Protein 8SJ5 (pdb70)

Solvent-accessible surface area: 19622 Å² total; per-residue (Å²): 104,146,113,38,45,56,20,0,129,37,0,2,70,55,21,30,52,106,52,59,49,158,12,134,37,34,127,25,95,88,28,148,115,92,110,33,47,7,9,21,13,91,2,38,0,24,0,20,60,83,54,167,97,43,14,12,60,3,51,0,44,2,63,62,157,109,103,97,64,76,14,83,63,25,138,90,92,37,88,75,100,162,136,122,47,52,69,8,0,113,32,0,3,75,44,13,37,46,85,39,71,30,155,11,128,32,38,120,43,92,72,43,139,117,90,106,26,45,2,18,12,28,72,4,39,0,24,0,25,50,60,56,149,123,51,6,19,62,2,66,0,39,10,55,68,153,106,111,81,67,71,34,83,59,32,108,94,78,61,79,61,142,140,114,83,38,46,66,0,0,119,34,0,4,85,36,29,59,147,126,104,152,44,143,13,112,40,34,120,30,80,103,57,101,103,50,71,48,40,6,15,6,37,70,0,36,0,39,0,39,57,81,67,120,104,26,12,24,61,0,62,0,30,11,5,76,150,64,123,9,105,70,34,88,79,33,121,73,86,56,84,78,98,122,166,90,26,41,64,4,0,125,60,0,2,81,44,16,47,144,143,119,140,32,126,8,108,53,27,151,37,102,86,49,124,122,35,86,28,28,6,26,8,29,78,0,24,0,27,0,42,33,61,80,119,116,40,18,19,43,0,38,0,24,22,1,70,162,57,120,12,111,51,32,84,88,19,110,70,75,62,86,90,105

Sequence (324 aa):
SLEIDSLARFAVDEHNKKQNTLLEFGKVLNAKQQVVSGTVYYITLEVTDGGKKKVYEAKIWEKPWLNFKELQEFKLIDDAPSLEIDSLARFAVDEHNKKQNTLLEFGKVLNAKQQVVSGTVYYITLEVTDGGKKKVYEAKIWEKPWLNFKELQEFKLIDDAPSLEIDSLARFAVDEHNKKQNTLLEFGKVLNAKQQVVSGTVYYITLEVTDGGKKKVYEAKIWEKPWLNFKELQEFKLIDDAPSLEIDSLARFAVDEHNKKQNTLLEFGKVLNAKQQVVSGTVYYITLEVTDGGKKKVYEAKIWEKPWLNFKELQEFKLIDDAP

Organism: Juglans regia (NCBI:txid51240)

Foldseek 3Di:
DVCVQVVVVVVVVVCCVVPVDDDDDDGDDDDDDDDDDWDKDWDWDWADDPHQIFIWTWIKTARVVVPGIDTDDTHGDDSHD/DPVVFVVVVVVVVVVCVVPVDDDDDDDDDDDDDDDDDWDKDWDWAWDADVNQIFIWIWIWTDDPVVPDIDTDDTDTDGRPD/DPPVFVVQVVVVVVCVVVPVDDDDDDGDDDDDDDDDDWDKDWDWDWDDDPNAIFIWIWIWTDPDVVPDTGTDDTGTDGPHD/DPPVQVVVVVVVVVVCPPPVDPDDDDDDDDDDDDDDDFDKDWDFAWDQPPNAIFIWIWMWTDDPVPHDTDTDDIGRPGRDD

Radius of gyration: 23.22 Å; Cα contacts (8 Å, |Δi|>4): 696; chains: 4; bounding box: 56×49×56 Å

InterPro domains:
  IPR000010 Cystatin domain [PF16845] (18-92)
  IPR000010 Cystatin domain [SM00043] (2-93)
  IPR000010 Cystatin domain [cd00042] (5-91)
  IPR018073 Proteinase inhibitor I25, cystatin, conserved site [PS00287] (49-62)
  IPR027214 Cystatin [PTHR11413] (2-99)
  IPR046350 Cystatin superfamily [SSF54403] (3-95)

Nearest PDB structures (foldseek):
  8sj5-assembly2_D  TM=1.013E+00  e=8.569E-14  Juglans regia
  6vlp-assembly1_A  TM=6.456E-01  e=3.864E-10  Humulus lupulus
  4tx4-assembly1_B  TM=5.601E-01  e=3.430E-10  Vigna unguiculata
  7vww-assembly2_C  TM=5.389E-01  e=9.736E-04  Dioscoreophyllum cumminsii
  8joh-assembly5_C  TM=4.269E-01  e=1.649E-01  Echinococcus multilocularis

B-factor: mean 54.57, std 13.49, range [24.17, 137.71]

Structure (mmCIF, N/CA/C/O backbone):
data_8SJ5
#
_entry.id   8SJ5
#
_cell.length_a   106.767
_cell.length_b   79.346
_cell.length_c   63.914
_cell.angle_alpha   90.000
_cell.angle_beta   108.110
_cell.angle_gamma   90.000
#
_symmetry.space_group_name_H-M   'C 1 2 1'
#
loop_
_atom_site.group_PDB
_atom_site.id
_atom_site.type_symbol
_atom_site.label_atom_id
_atom_site.label_alt_id
_atom_site.label_comp_id
_atom_site.label_asym_id
_atom_site.label_entity_id
_atom_site.label_seq_id
_atom_site.pdbx_PDB_ins_code
_atom_site.Cartn_x
_atom_site.Cartn_y
_atom_site.Cartn_z
_atom_site.occupancy
_atom_site.B_iso_or_equiv
_atom_site.auth_seq_id
_atom_site.auth_comp_id
_atom_site.auth_asym_id
_atom_site.auth_atom_id
_atom_site.pdbx_PDB_model_num
ATOM 1 N N . SER A 1 17 ? 38.72765 -4.16307 18.64045 1.000 79.11017 17 SER A N 1
ATOM 2 C CA . SER A 1 17 ? 38.03303 -2.91687 18.94265 1.000 78.29201 17 SER A CA 1
ATOM 3 C C . SER A 1 17 ? 38.83382 -2.06663 19.92614 1.000 75.58647 17 SER A C 1
ATOM 4 O O . SER A 1 17 ? 38.28747 -1.54723 20.89964 1.000 72.29467 17 SER A O 1
ATOM 7 N N . LEU A 1 18 ? 40.12847 -1.89871 19.65175 1.000 71.49641 18 LEU A N 1
ATOM 8 C CA . LEU A 1 18 ? 41.04261 -1.44409 20.69465 1.000 72.68421 18 LEU A CA 1
ATOM 9 C C . LEU A 1 18 ? 41.11761 0.08298 20.80188 1.000 74.61582 18 LEU A C 1
ATOM 10 O O . LEU A 1 18 ? 41.12356 0.61312 21.91941 1.000 74.59937 18 LEU A O 1
ATOM 15 N N . GLU A 1 19 ? 41.14325 0.81979 19.68085 1.000 76.34659 19 GLU A N 1
ATOM 16 C CA . GLU A 1 19 ? 40.98979 2.27594 19.73804 1.000 61.44690 19 GLU A CA 1
ATOM 17 C C . GLU A 1 19 ? 39.68864 2.76927 19.11049 1.000 55.00989 19 GLU A C 1
ATOM 18 O O . GLU A 1 19 ? 39.56873 3.96291 18.81644 1.000 63.89362 19 GLU A O 1
ATOM 24 N N . ILE A 1 20 ? 38.71125 1.88985 18.90359 1.000 58.13942 20 ILE A N 1
ATOM 25 C CA . ILE A 1 20 ? 37.33903 2.36656 18.78940 1.000 55.25558 20 ILE A CA 1
ATOM 26 C C . ILE A 1 20 ? 36.68675 2.36176 20.16780 1.000 54.13209 20 ILE A C 1
ATOM 27 O O . ILE A 1 20 ? 35.70125 3.08252 20.38863 1.000 52.93555 20 ILE A O 1
ATOM 32 N N . ASP A 1 21 ? 37.22850 1.58376 21.11059 1.000 59.27114 21 ASP A N 1
ATOM 33 C CA . ASP A 1 21 ? 36.98428 1.85400 22.52286 1.000 61.51189 21 ASP A CA 1
ATOM 34 C C . ASP A 1 21 ? 37.36601 3.28740 22.86533 1.000 56.80192 21 ASP A C 1
ATOM 35 O O . ASP A 1 21 ? 36.71430 3.93217 23.69411 1.000 54.21404 21 ASP A O 1
ATOM 40 N N . SER A 1 22 ? 38.42742 3.80057 22.23503 1.000 57.53238 22 SER A N 1
ATOM 41 C CA . SER A 1 22 ? 38.82339 5.18830 22.44960 1.000 55.84220 22 SER A CA 1
ATOM 42 C C . SER A 1 22 ? 37.74138 6.14805 21.97446 1.000 48.96287 22 SER A C 1
ATOM 43 O O . SER A 1 22 ? 37.49795 7.18349 22.60549 1.000 54.07691 22 SER A O 1
ATOM 46 N N . LEU A 1 23 ? 37.08007 5.82462 20.86239 1.000 46.30334 23 LEU A N 1
ATOM 47 C CA . LEU A 1 23 ? 35.99201 6.66613 20.38244 1.000 46.86799 23 LEU A CA 1
ATOM 48 C C . LEU A 1 23 ? 34.69350 6.42985 21.13764 1.000 42.64430 23 LEU A C 1
ATOM 49 O O . LEU A 1 23 ? 33.82303 7.30612 21.13552 1.000 39.00252 23 LEU A O 1
ATOM 54 N N . ALA A 1 24 ? 34.53665 5.26719 21.77209 1.000 50.65298 24 ALA A N 1
ATOM 55 C CA . ALA A 1 24 ? 33.36878 5.05424 22.61623 1.000 45.50644 24 ALA A CA 1
ATOM 56 C C . ALA A 1 24 ? 33.41201 5.94404 23.84827 1.000 41.11598 24 ALA A C 1
ATOM 57 O O . ALA A 1 24 ? 32.36683 6.41738 24.30614 1.000 39.39741 24 ALA A O 1
ATOM 59 N N . ARG A 1 25 ? 34.60764 6.18730 24.39083 1.000 44.39646 25 ARG A N 1
ATOM 60 C CA . ARG A 1 25 ? 34.73532 7.10411 25.51641 1.000 42.95605 25 ARG A CA 1
ATOM 61 C C . ARG A 1 25 ? 34.48131 8.54071 25.08245 1.000 41.16196 25 ARG A C 1
ATOM 62 O O . ARG A 1 25 ? 33.95820 9.33897 25.86728 1.000 38.22208 25 ARG A O 1
ATOM 70 N N . PHE A 1 26 ? 34.84414 8.87978 23.84072 1.000 46.11467 26 PHE A N 1
ATOM 71 C CA . PHE A 1 26 ? 34.47691 10.16819 23.25904 1.000 39.03840 26 PHE A CA 1
ATOM 72 C C . PHE A 1 26 ? 32.97838 10.41604 23.36994 1.000 34.54458 26 PHE A C 1
ATOM 73 O O . PHE A 1 26 ? 32.54197 11.48710 23.80618 1.000 36.47530 26 PHE A O 1
ATOM 81 N N . ALA A 1 27 ? 32.17461 9.42792 22.97491 1.000 32.18878 27 ALA A N 1
ATOM 82 C CA . ALA A 1 27 ? 30.72779 9.60917 22.94840 1.000 28.10327 27 ALA A CA 1
ATOM 83 C C . ALA A 1 27 ? 30.17815 9.87899 24.34201 1.000 38.48324 27 ALA A C 1
ATOM 84 O O . ALA A 1 27 ? 29.36092 10.78606 24.53338 1.000 42.49559 27 ALA A O 1
ATOM 86 N N . VAL A 1 28 ? 30.61830 9.10001 25.33162 1.000 40.84137 28 VAL A N 1
ATOM 87 C CA . VAL A 1 28 ? 30.11311 9.27660 26.68974 1.000 35.35467 28 VAL A CA 1
ATOM 88 C C . VAL A 1 28 ? 30.56334 10.61398 27.26515 1.000 31.99290 28 VAL A C 1
ATOM 89 O O . VAL A 1 28 ? 29.81831 11.26713 28.00292 1.000 35.75231 28 VAL A O 1
ATOM 93 N N . ASP A 1 29 ? 31.78363 11.04338 26.94264 1.000 34.44543 29 ASP A N 1
ATOM 94 C CA . ASP A 1 29 ? 32.27398 12.33068 27.42607 1.000 39.16022 29 ASP A CA 1
ATOM 95 C C . ASP A 1 29 ? 31.46385 13.48123 26.84078 1.000 39.19177 29 ASP A C 1
ATOM 96 O O . ASP A 1 29 ? 30.77594 14.20641 27.56836 1.000 36.54262 29 ASP A O 1
ATOM 101 N N . GLU A 1 30 ? 31.52462 13.65461 25.51738 1.000 39.25725 30 GLU A N 1
ATOM 102 C CA . GLU A 1 30 ? 30.79497 14.74455 24.87819 1.000 42.27057 30 GLU A CA 1
ATOM 103 C C . GLU A 1 30 ? 29.29093 14.63611 25.08072 1.000 39.57191 30 GLU A C 1
ATOM 104 O O . GLU A 1 30 ? 28.57996 15.62670 24.88220 1.000 47.37869 30 GLU A O 1
ATOM 110 N N . HIS A 1 31 ? 28.78643 13.46219 25.46172 1.000 36.93092 31 HIS A N 1
ATOM 111 C CA . HIS A 1 31 ? 27.44597 13.40084 26.02857 1.000 37.67014 31 HIS A CA 1
ATOM 112 C C . HIS A 1 31 ? 27.38912 14.19917 27.32366 1.000 42.90235 31 HIS A C 1
ATOM 113 O O . HIS A 1 31 ? 26.66909 15.19704 27.42284 1.000 46.97079 31 HIS A O 1
ATOM 120 N N . ASN A 1 32 ? 28.19383 13.79856 28.31252 1.000 40.86592 32 ASN A N 1
ATOM 121 C CA . ASN A 1 32 ? 28.15211 14.43182 29.62760 1.000 40.74026 32 ASN A CA 1
ATOM 122 C C . ASN A 1 32 ? 28.34703 15.94159 29.54178 1.000 39.88547 32 ASN A C 1
ATOM 123 O O . ASN A 1 32 ? 27.69146 16.69896 30.26293 1.000 40.59809 32 ASN A O 1
ATOM 128 N N . LYS A 1 33 ? 29.24255 16.40242 28.66812 1.000 41.72127 33 LYS A N 1
ATOM 129 C CA . LYS A 1 33 ? 29.43563 17.84123 28.52239 1.000 33.10511 33 LYS A CA 1
ATOM 130 C C . LYS A 1 33 ? 28.21633 18.49552 27.88447 1.000 38.61993 33 LYS A C 1
ATOM 131 O O . LYS A 1 33 ? 27.67812 19.47566 28.41119 1.000 44.94991 33 LYS A O 1
ATOM 137 N N . LYS A 1 34 ? 27.76058 17.96008 26.75052 1.000 41.29089 34 LYS A N 1
ATOM 138 C CA . LYS A 1 34 ? 26.57868 18.50722 26.09239 1.000 47.59216 34 LYS A CA 1
ATOM 139 C C . LYS A 1 34 ? 25.32230 18.30917 26.93056 1.000 47.62969 34 LYS A C 1
ATOM 140 O O . LYS A 1 34 ? 24.37557 19.09906 26.82338 1.000 49.49164 34 LYS A O 1
ATOM 146 N N . GLN A 1 35 ? 25.29960 17.28464 27.78711 1.000 44.96804 35 GLN A N 1
ATOM 147 C CA . GLN A 1 35 ? 24.06279 16.85113 28.41521 1.000 45.01941 35 GLN A CA 1
ATOM 148 C C . GLN A 1 35 ? 24.05187 17.00173 29.93256 1.000 44.97833 35 GLN A C 1
ATOM 149 O O . GLN A 1 35 ? 22.97942 16.88445 30.53776 1.000 40.93103 35 GLN A O 1
ATOM 155 N N . ASN A 1 36 ? 25.20063 17.25801 30.56209 1.000 43.50844 36 ASN A N 1
ATOM 156 C CA . ASN A 1 36 ? 25.35852 17.41273 32.00972 1.000 46.46732 36 ASN A CA 1
ATOM 157 C C . ASN A 1 36 ? 25.03663 16.14232 32.78876 1.000 44.78411 36 ASN A C 1
ATOM 158 O O . ASN A 1 36 ? 24.90202 16.19375 34.01638 1.000 48.24962 36 ASN A O 1
ATOM 163 N N . THR A 1 37 ? 24.92208 14.99981 32.11638 1.000 44.56561 37 THR A N 1
ATOM 164 C CA . THR A 1 37 ? 24.75038 13.73795 32.81747 1.000 45.88932 37 THR A CA 1
ATOM 165 C C . THR A 1 37 ? 26.08719 13.27856 33.39373 1.000 45.13636 37 THR A C 1
ATOM 166 O O . THR A 1 37 ? 27.13699 13.88899 33.17024 1.000 35.94082 37 THR A O 1
ATOM 170 N N . LEU A 1 38 ? 26.05245 12.17804 34.14409 1.000 42.66931 38 LEU A N 1
ATOM 171 C CA . LEU A 1 38 ? 27.24696 11.62686 34.77534 1.000 39.98366 38 LEU A CA 1
ATOM 172 C C . LEU A 1 38 ? 27.32715 10.12559 34.49634 1.000 48.32558 38 LEU A C 1
ATOM 173 O O . LEU A 1 38 ? 27.34711 9.29276 35.40155 1.000 61.59025 38 LEU A O 1
ATOM 178 N N . LEU A 1 39 ? 27.36581 9.78129 33.21269 1.000 49.76824 39 LEU A N 1
ATOM 179 C CA . LEU A 1 39 ? 27.60153 8.40626 32.80291 1.000 47.33287 39 LEU A CA 1
ATOM 180 C C . LEU A 1 39 ? 29.08179 8.08033 32.94670 1.000 49.05593 39 LEU A C 1
ATOM 181 O O . LEU A 1 39 ? 29.94427 8.88022 32.57202 1.000 51.15066 39 LEU A O 1
ATOM 186 N N . GLU A 1 40 ? 29.37882 6.90825 33.49914 1.000 46.87728 40 GLU A N 1
ATOM 187 C CA . GLU A 1 40 ? 30.74052 6.39545 33.52519 1.000 49.25488 40 GLU A CA 1
ATOM 188 C C . GLU A 1 40 ? 30.83670 5.16832 32.63153 1.000 50.52062 40 GLU A C 1
ATOM 189 O O . GLU A 1 40 ? 29.96253 4.29627 32.66067 1.000 55.25693 40 GLU A O 1
ATOM 195 N N . PHE A 1 41 ? 31.91567 5.10631 31.85478 1.000 46.82885 41 PHE A N 1
ATOM 196 C CA . PHE A 1 41 ? 32.04789 4.14046 30.77452 1.000 42.87366 41 PHE A CA 1
ATOM 197 C C . PHE A 1 41 ? 31.96441 2.70226 31.28383 1.000 50.92411 41 PHE A C 1
ATOM 198 O O . PHE A 1 41 ? 32.15819 2.41303 32.46774 1.000 59.55038 41 PHE A O 1
ATOM 206 N N . GLY A 1 42 ? 31.66069 1.79615 30.35675 1.000 50.37521 42 GLY A N 1
ATOM 207 C CA . GLY A 1 42 ? 31.71552 0.36932 30.60209 1.000 43.63859 42 GLY A CA 1
ATOM 208 C C . GLY A 1 42 ? 32.54839 -0.32482 29.54360 1.000 44.26089 42 GLY A C 1
ATOM 209 O O . GLY A 1 42 ? 33.76851 -0.44515 29.69022 1.000 47.24921 42 GLY A O 1
ATOM 210 N N . LYS A 1 43 ? 31.90650 -0.77426 28.46713 1.000 42.27607 43 LYS A N 1
ATOM 211 C CA . LYS A 1 43 ? 32.61913 -1.35967 27.33859 1.000 47.30601 43 LYS A CA 1
ATOM 212 C C . LYS A 1 43 ? 31.71438 -1.31671 26.11531 1.000 45.10749 43 LYS A C 1
ATOM 213 O O . LYS A 1 43 ? 30.51155 -1.06239 26.21332 1.000 43.18675 43 LYS A O 1
ATOM 219 N N . VAL A 1 44 ? 32.31324 -1.57263 24.95721 1.000 45.42126 44 VAL A N 1
ATOM 220 C CA . VAL A 1 44 ? 31.59193 -1.58139 23.68996 1.000 44.63611 44 VAL A CA 1
ATOM 221 C C . VAL A 1 44 ? 31.02477 -2.97247 23.45328 1.000 41.57522 44 VAL A C 1
ATOM 222 O O . VAL A 1 44 ? 31.74159 -3.97417 23.56385 1.000 46.83411 44 VAL A O 1
ATOM 226 N N . LEU A 1 45 ? 29.73564 -3.03453 23.12364 1.000 43.78706 45 LEU A N 1
ATOM 227 C CA . LEU A 1 45 ? 29.07703 -4.30419 22.84856 1.000 39.51962 45 LEU A CA 1
ATOM 228 C C . LEU A 1 45 ? 29.05026 -4.64117 21.36516 1.000 39.49854 45 LEU A C 1
ATOM 229 O O . LEU A 1 45 ? 29.10796 -5.82263 21.00637 1.000 43.14864 45 LEU A O 1
ATOM 234 N N . ASN A 1 46 ? 28.96777 -3.63528 20.49737 1.000 46.33309 46 ASN A N 1
ATOM 235 C CA . ASN A 1 46 ? 28.94546 -3.86262 19.05925 1.000 42.09111 46 ASN A CA 1
ATOM 236 C C . ASN A 1 46 ? 29.29626 -2.56035 18.35646 1.000 41.80902 46 ASN A C 1
ATOM 237 O O . ASN A 1 46 ? 29.13315 -1.47111 18.91324 1.000 42.97007 46 ASN A O 1
ATOM 242 N N . ALA A 1 47 ? 29.78162 -2.68790 17.12227 1.000 47.50901 47 ALA A N 1
ATOM 243 C CA . ALA A 1 47 ? 30.18400 -1.52632 16.34200 1.000 44.62991 47 ALA A CA 1
ATOM 244 C C . ALA A 1 47 ? 30.28579 -1.90842 14.87264 1.000 46.31510 47 ALA A C 1
ATOM 245 O O . ALA A 1 47 ? 30.83897 -2.95826 14.53745 1.000 59.32757 47 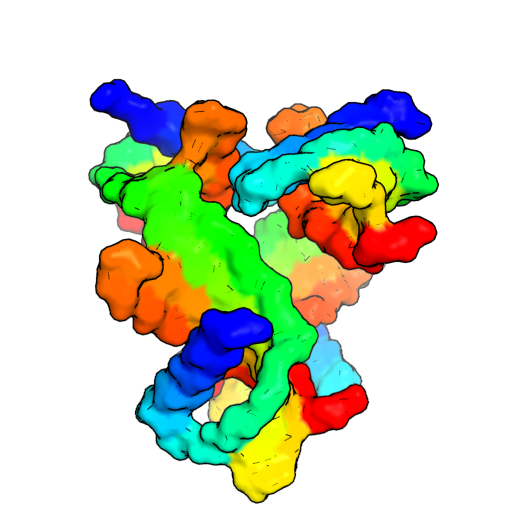ALA A O 1
ATOM 247 N N . LYS A 1 48 ? 29.75243 -1.04897 14.00486 1.000 43.69113 48 LYS A N 1
ATOM 248 C CA . LYS A 1 48 ? 29.85602 -1.21498 12.56007 1.000 52.45339 48 LYS A CA 1
ATOM 249 C C . LYS A 1 48 ? 30.22689 0.11897 11.92958 1.000 48.32447 48 LYS A C 1
ATOM 250 O O . LYS A 1 48 ? 29.58309 1.13835 12.1994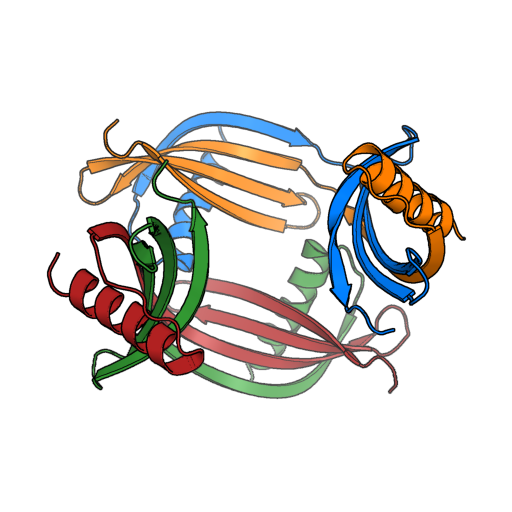8 1.000 39.58587 48 LYS A O 1
ATOM 256 N N . GLN A 1 49 ? 31.25901 0.10568 11.09158 1.000 55.40993 49 GLN A N 1
ATOM 257 C CA . GLN A 1 49 ? 31.78044 1.30184 10.44826 1.000 45.87726 49 GLN A CA 1
ATOM 258 C C . GLN A 1 49 ? 31.26493 1.40173 9.01673 1.000 39.10910 49 GLN A C 1
ATOM 259 O O . GLN A 1 49 ? 31.11544 0.39596 8.31840 1.000 51.50214 49 GLN A O 1
ATOM 265 N N . GLN A 1 50 ? 30.99048 2.63295 8.58557 1.000 38.91120 50 GLN A N 1
ATOM 266 C CA . GLN A 1 50 ? 30.37454 2.88901 7.28324 1.000 36.53712 50 GLN A CA 1
ATOM 267 C C . GLN A 1 50 ? 31.11492 4.04929 6.62227 1.000 34.42574 50 GLN A C 1
ATOM 268 O O . GLN A 1 50 ? 30.94370 5.20744 7.01502 1.000 36.60885 50 GLN A O 1
ATOM 274 N N . VAL A 1 51 ? 31.94149 3.73565 5.62567 1.000 41.31460 51 VAL A N 1
ATOM 275 C CA . VAL A 1 51 ? 32.63411 4.77277 4.86769 1.000 40.84651 51 VAL A CA 1
ATOM 276 C C . VAL A 1 51 ? 31.64628 5.40737 3.89791 1.000 37.18199 51 VAL A C 1
ATOM 277 O O . VAL A 1 51 ? 31.00787 4.71363 3.09792 1.000 34.27264 51 VAL A O 1
ATOM 281 N N . VAL A 1 52 ? 31.51270 6.72950 3.96700 1.000 35.55051 52 VAL A N 1
ATOM 282 C CA . VAL A 1 52 ? 30.55030 7.46834 3.15937 1.000 34.86420 52 VAL A CA 1
ATOM 283 C C . VAL A 1 52 ? 31.29888 8.28859 2.11983 1.000 38.61546 52 VAL A C 1
ATOM 284 O O . VAL A 1 52 ? 32.38407 8.81761 2.38956 1.000 35.81108 52 VAL A O 1
ATOM 288 N N . SER A 1 53 ? 30.71403 8.38692 0.92810 1.000 39.87660 53 SER A N 1
ATOM 289 C CA . SER A 1 53 ? 31.30331 9.14708 -0.17094 1.000 40.14911 53 SER A CA 1
ATOM 290 C C . SER A 1 53 ? 30.19821 9.45584 -1.16536 1.000 48.05508 53 SER A C 1
ATOM 291 O O . SER A 1 53 ? 29.63199 8.53496 -1.76230 1.000 51.22700 53 SER A O 1
ATOM 294 N N . GLY A 1 54 ? 29.88618 10.73284 -1.33594 1.000 53.40646 54 GLY A N 1
ATOM 295 C CA . GLY A 1 54 ? 28.84273 11.12534 -2.25990 1.000 57.79530 54 GLY A CA 1
ATOM 296 C C . GLY A 1 54 ? 28.54826 12.60327 -2.13441 1.000 57.45678 54 GLY A C 1
ATOM 297 O O . GLY A 1 54 ? 29.20420 13.33476 -1.38609 1.000 56.89387 54 GLY A O 1
ATOM 298 N N . THR A 1 55 ? 27.53319 13.02885 -2.88137 1.000 56.88341 55 THR A N 1
ATOM 299 C CA . THR A 1 55 ? 27.16559 14.43310 -2.98154 1.000 52.53342 55 THR A CA 1
ATOM 300 C C . THR A 1 55 ? 25.71346 14.62187 -2.56454 1.000 56.56412 55 THR A C 1
ATOM 301 O O . THR A 1 55 ? 24.86096 13.77175 -2.84086 1.000 50.01402 55 THR A O 1
ATOM 305 N N . VAL A 1 56 ? 25.43886 15.74008 -1.89568 1.000 55.76994 56 VAL A N 1
ATOM 306 C CA . VAL A 1 56 ? 24.09901 16.07689 -1.43285 1.000 50.17868 56 VAL A CA 1
ATOM 307 C C . VAL A 1 56 ? 23.67177 17.37630 -2.10163 1.000 47.48886 56 VAL A C 1
ATOM 308 O O . VAL A 1 56 ? 24.50639 18.21545 -2.45497 1.000 55.43116 56 VAL A O 1
ATOM 312 N N . TYR A 1 57 ? 22.35998 17.53812 -2.27607 1.000 41.46860 57 TYR A N 1
ATOM 313 C CA . TYR A 1 57 ? 21.80301 18.65059 -3.03880 1.000 47.75937 57 TYR A CA 1
ATOM 314 C C . TYR A 1 57 ? 20.57826 19.21531 -2.33493 1.000 48.86035 57 TYR A C 1
ATOM 315 O O . TYR A 1 57 ? 19.62614 18.48179 -2.05188 1.000 50.89798 57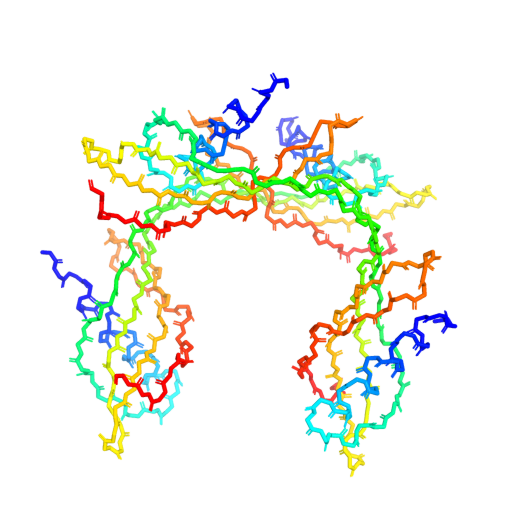 TYR A O 1
ATOM 324 N N . TYR A 1 58 ? 20.60673 20.51900 -2.06184 1.000 49.05099 58 TYR A N 1
ATOM 325 C CA . TYR A 1 58 ? 19.46379 21.26510 -1.54383 1.000 50.74087 58 TYR A CA 1
ATOM 326 C C . TYR A 1 58 ? 18.98281 22.18807 -2.65555 1.000 54.01371 58 TYR A C 1
ATOM 327 O O . TYR A 1 58 ? 19.70998 23.09914 -3.06371 1.000 58.03662 58 TYR A O 1
ATOM 336 N N . ILE A 1 59 ? 17.76738 21.95972 -3.14822 1.000 49.50957 59 ILE A N 1
ATOM 337 C CA . ILE A 1 59 ? 17.23716 22.71336 -4.28000 1.000 54.68450 59 ILE A CA 1
ATOM 338 C C . ILE A 1 59 ? 15.83015 23.18972 -3.95248 1.000 58.65118 59 ILE A C 1
ATOM 339 O O . ILE A 1 59 ? 14.93847 22.37291 -3.69578 1.000 50.24948 59 ILE A O 1
ATOM 344 N N . THR A 1 60 ? 15.63004 24.50439 -3.96727 1.000 68.50879 60 THR A N 1
ATOM 345 C CA . THR A 1 60 ? 14.28936 25.05511 -4.08550 1.000 60.49034 60 THR A CA 1
ATOM 346 C C . THR A 1 60 ? 13.93916 25.16064 -5.56303 1.000 59.05847 60 THR A C 1
ATOM 347 O O . THR A 1 60 ? 14.79381 25.47827 -6.39547 1.000 45.81533 60 THR A O 1
ATOM 351 N N . LEU A 1 61 ? 12.68259 24.87562 -5.89142 1.000 57.15107 61 LEU A N 1
ATOM 352 C CA . LEU A 1 61 ? 12.27461 24.81299 -7.28576 1.000 47.96060 61 LEU A CA 1
ATOM 353 C C . LEU A 1 61 ? 10.81032 25.20417 -7.40152 1.000 51.13965 61 LEU A C 1
ATOM 354 O O . LEU A 1 61 ? 10.05109 25.14277 -6.43150 1.000 56.98667 61 LEU A O 1
ATOM 359 N N . GLU A 1 62 ? 10.42317 25.60703 -8.60780 1.000 57.61008 62 GLU A N 1
ATOM 360 C CA . GLU A 1 62 ? 9.07295 26.07353 -8.88366 1.000 64.05487 62 GLU A CA 1
ATOM 361 C C . GLU A 1 62 ? 8.25394 24.94984 -9.50571 1.000 60.01862 62 GLU A C 1
ATOM 362 O O . GLU A 1 62 ? 8.73152 24.23409 -10.39090 1.000 54.96797 62 GLU A O 1
ATOM 368 N N . VAL A 1 63 ? 7.01884 24.79152 -9.02593 1.000 60.60376 63 VAL A N 1
ATOM 369 C CA . VAL A 1 63 ? 6.16872 23.66765 -9.39094 1.000 58.37988 63 VAL A CA 1
ATOM 370 C C . VAL A 1 63 ? 4.78897 24.19523 -9.77052 1.000 63.65269 63 VAL A C 1
ATOM 371 O O . VAL A 1 63 ? 4.39580 25.30093 -9.39275 1.000 70.10859 63 VAL A O 1
ATOM 375 N N . THR A 1 64 ? 4.04925 23.38618 -10.53159 1.000 54.35818 64 THR A N 1
ATOM 376 C CA . THR A 1 64 ? 2.73716 23.78254 -11.03034 1.000 62.37468 64 THR A CA 1
ATOM 377 C C . THR A 1 64 ? 1.79348 22.58922 -11.03766 1.000 66.12866 64 THR A C 1
ATOM 378 O O . THR A 1 64 ? 2.12257 21.53806 -11.59508 1.000 64.87208 64 THR A O 1
ATOM 382 N N . ASP A 1 65 ? 0.62020 22.76124 -10.42874 1.000 75.49096 65 ASP A N 1
ATOM 383 C CA . ASP A 1 65 ? -0.44508 21.76700 -10.49555 1.000 81.20551 65 ASP A CA 1
ATOM 384 C C . ASP A 1 65 ? -1.75696 22.44837 -10.14216 1.000 83.39124 65 ASP A C 1
ATOM 385 O O . ASP A 1 65 ? -1.85260 23.10969 -9.10413 1.000 90.74101 65 ASP A O 1
ATOM 390 N N . GLY A 1 66 ? -2.76057 22.28116 -10.99879 1.000 76.08014 66 GLY A N 1
ATOM 391 C CA . GLY A 1 66 ? -4.04649 22.90297 -10.76289 1.000 76.07764 66 GLY A CA 1
ATOM 392 C C . GLY A 1 66 ? -4.09075 24.38881 -11.02451 1.000 85.71597 66 GLY A C 1
ATOM 393 O O . GLY A 1 66 ? -5.00328 25.06435 -10.53877 1.000 84.33683 66 GLY A O 1
ATOM 394 N N . GLY A 1 67 ? -3.13045 24.92477 -11.77347 1.000 83.06604 67 GLY A N 1
ATOM 395 C CA . GLY A 1 67 ? -3.13898 26.33620 -12.10089 1.000 84.34290 67 GLY A CA 1
ATOM 396 C C . GLY A 1 67 ? -2.03213 27.13677 -11.44547 1.000 83.24470 67 GLY A C 1
ATOM 397 O O . GLY A 1 67 ? -0.97903 27.36007 -12.05062 1.000 78.24048 67 GLY A O 1
ATOM 398 N N . LYS A 1 68 ? -2.25812 27.57612 -10.20953 1.000 90.49851 68 LYS A N 1
ATOM 399 C CA . LYS A 1 68 ? -1.30718 28.45170 -9.54496 1.000 92.70771 68 LYS A CA 1
ATOM 400 C C . LYS A 1 68 ? -0.04576 27.68109 -9.15781 1.000 87.23208 68 LYS A C 1
ATOM 401 O O . LYS A 1 68 ? -0.01924 26.44745 -9.11799 1.000 79.01966 68 LYS A O 1
ATOM 407 N N . LYS A 1 69 ? 1.00958 28.43318 -8.86892 1.000 85.64227 69 LYS A N 1
ATOM 408 C CA . LYS A 1 69 ? 2.35538 27.89243 -8.75481 1.000 86.84677 69 LYS A CA 1
ATOM 409 C C . LYS A 1 69 ? 2.75774 27.72338 -7.29104 1.000 86.84528 69 LYS A C 1
ATOM 410 O O . LYS A 1 69 ? 2.12436 28.25463 -6.37623 1.000 82.80656 69 LYS A O 1
ATOM 416 N N . LYS A 1 70 ? 3.83458 26.96431 -7.07824 1.000 80.87351 70 LYS A N 1
ATOM 417 C CA . LYS A 1 70 ? 4.34597 26.68713 -5.74248 1.000 75.98406 70 LYS A CA 1
ATOM 418 C C . LYS A 1 70 ? 5.86930 26.66781 -5.77532 1.000 74.31655 70 LYS A C 1
ATOM 419 O O . LYS A 1 70 ? 6.49587 26.79300 -6.83260 1.000 68.19272 70 LYS A O 1
ATOM 425 N N . VAL A 1 71 ? 6.46046 26.50337 -4.59341 1.000 73.20466 71 VAL A N 1
ATOM 426 C CA . VAL A 1 71 ? 7.89879 26.32719 -4.42340 1.000 68.83679 71 VAL A CA 1
ATOM 427 C C . VAL A 1 71 ? 8.10986 25.26189 -3.35557 1.000 70.41678 71 VAL A C 1
ATOM 428 O O . VAL A 1 71 ? 7.41741 25.25291 -2.33249 1.000 75.99921 71 VAL A O 1
ATOM 432 N N . TYR A 1 72 ? 9.05631 24.35422 -3.59614 1.000 60.24288 72 TYR A N 1
ATOM 433 C CA . TYR A 1 72 ? 9.24736 23.19251 -2.73941 1.000 59.35897 72 TYR A CA 1
ATOM 434 C C . TYR A 1 72 ? 10.69205 23.08252 -2.27361 1.000 62.87145 72 TYR A C 1
ATOM 435 O O . TYR A 1 72 ? 11.62650 23.32765 -3.04305 1.000 55.55203 72 TYR A O 1
ATOM 444 N N . GLU A 1 73 ? 10.86042 22.71802 -1.00376 1.000 61.87529 73 GLU A N 1
ATOM 445 C CA . GLU A 1 73 ? 12.15226 22.26972 -0.50512 1.000 59.63211 73 GLU A CA 1
ATOM 446 C C . GLU A 1 73 ? 12.44985 20.87797 -1.04688 1.000 65.85780 73 GLU A C 1
ATOM 447 O O . GLU A 1 73 ? 11.57638 20.00872 -1.07737 1.000 62.95046 73 GLU A O 1
ATOM 453 N N . ALA A 1 74 ? 13.68507 20.66896 -1.49436 1.000 60.34686 74 ALA A N 1
ATOM 454 C CA . ALA A 1 74 ? 14.08342 19.38485 -2.06512 1.000 48.91248 74 ALA A CA 1
ATOM 455 C C . ALA A 1 74 ? 15.48579 19.04225 -1.58681 1.000 53.00313 74 ALA A C 1
ATOM 456 O O . ALA A 1 74 ? 16.45002 19.73271 -1.93133 1.000 44.86671 74 ALA A O 1
ATOM 458 N N . LYS A 1 75 ? 15.59129 17.98059 -0.79545 1.000 56.82097 75 LYS A N 1
ATOM 459 C CA . LYS A 1 75 ? 16.86821 17.39931 -0.41076 1.000 46.54925 75 LYS A CA 1
ATOM 460 C C . LYS A 1 75 ? 17.15357 16.22199 -1.33038 1.000 47.43374 75 LYS A C 1
ATOM 461 O O . LYS A 1 75 ? 16.30626 15.33807 -1.49323 1.000 49.19656 75 LYS A O 1
ATOM 467 N N . ILE A 1 76 ? 18.33759 16.21462 -1.93612 1.000 46.28243 76 ILE A N 1
ATOM 468 C CA . ILE A 1 76 ? 18.69842 15.19093 -2.90904 1.000 46.46483 76 ILE A CA 1
ATOM 469 C C . ILE A 1 76 ? 20.10838 14.71314 -2.59811 1.000 49.70164 76 ILE A C 1
ATOM 470 O O . ILE A 1 76 ? 21.04900 15.51361 -2.57887 1.000 50.38564 76 ILE A O 1
ATOM 475 N N . TRP A 1 77 ? 20.25211 13.41574 -2.34689 1.000 52.93249 77 TRP A N 1
ATOM 476 C CA . TRP A 1 77 ? 21.53408 12.78911 -2.05558 1.000 53.58363 77 TRP A CA 1
ATOM 477 C C . TRP A 1 77 ? 21.80983 11.77931 -3.15827 1.000 55.32052 77 TRP A C 1
ATOM 478 O O . TRP A 1 77 ? 21.04903 10.82146 -3.32955 1.000 58.37380 77 TRP A O 1
ATOM 489 N N . GLU A 1 78 ? 22.87532 12.00385 -3.92053 1.000 53.19733 78 GLU A N 1
ATOM 490 C CA . GLU A 1 78 ? 23.22050 11.12017 -5.02111 1.000 54.15915 78 GLU A CA 1
ATOM 491 C C . GLU A 1 78 ? 24.68292 10.71936 -4.92039 1.000 56.50709 78 GLU A C 1
ATOM 492 O O . GLU A 1 78 ? 25.51792 11.46086 -4.39299 1.000 58.11661 78 GLU A O 1
ATOM 498 N N . LYS A 1 79 ? 24.98252 9.53056 -5.43402 1.000 50.15538 79 LYS A N 1
ATOM 499 C CA . LYS A 1 79 ? 26.36425 9.10944 -5.58837 1.000 51.75308 79 LYS A CA 1
ATOM 500 C C . LYS A 1 79 ? 26.70261 9.18962 -7.07046 1.000 54.20534 79 LYS A C 1
ATOM 501 O O . LYS A 1 79 ? 26.31486 8.29811 -7.84150 1.000 52.68401 79 LYS A O 1
ATOM 507 N N . PRO A 1 80 ? 27.41504 10.22797 -7.51691 1.000 57.45632 80 PRO A N 1
ATOM 508 C CA . PRO A 1 80 ? 27.42313 10.55014 -8.95217 1.000 49.43765 80 PRO A CA 1
ATOM 509 C C . PRO A 1 80 ? 28.10909 9.51949 -9.83059 1.000 51.88199 80 PRO A C 1
ATOM 510 O O . PRO A 1 80 ? 27.65260 9.30785 -10.95962 1.000 55.80083 80 PRO A O 1
ATOM 514 N N . TRP A 1 81 ? 29.16601 8.85427 -9.36411 1.000 59.13813 81 TRP A N 1
ATOM 515 C CA . TRP A 1 81 ? 29.85066 7.90320 -10.23370 1.000 55.00639 81 TRP A CA 1
ATOM 516 C C . TRP A 1 81 ? 29.13134 6.56253 -10.33311 1.000 52.88428 81 TRP A C 1
ATOM 517 O O . TRP A 1 81 ? 29.62997 5.66104 -11.01640 1.000 62.75184 81 TRP A O 1
ATOM 528 N N . LEU A 1 82 ? 27.98247 6.40772 -9.67332 1.000 52.45648 82 LEU A N 1
ATOM 529 C CA . LEU A 1 82 ? 27.10464 5.26115 -9.87392 1.000 53.41623 82 LEU A CA 1
ATOM 530 C C . LEU A 1 82 ? 25.78249 5.63712 -10.52476 1.000 52.74958 82 LEU A C 1
ATOM 531 O O . LEU A 1 82 ? 24.96032 4.74963 -10.77566 1.000 55.40465 82 LEU A O 1
ATOM 536 N N . ASN A 1 83 ? 25.55173 6.92369 -10.79005 1.000 42.31127 83 ASN A N 1
ATOM 537 C CA . ASN A 1 83 ? 24.27823 7.43776 -11.29186 1.000 47.16390 83 ASN A CA 1
ATOM 538 C C . ASN A 1 83 ? 23.12408 7.12473 -10.34028 1.000 47.88324 83 ASN A C 1
ATOM 539 O O . ASN A 1 83 ? 21.95277 7.18787 -10.72874 1.000 49.32896 83 ASN A O 1
ATOM 544 N N . PHE A 1 84 ? 23.42404 6.78359 -9.08997 1.000 50.71403 84 PHE A N 1
ATOM 545 C CA . PHE A 1 84 ? 22.37582 6.62088 -8.09589 1.000 56.61283 84 PHE A CA 1
ATOM 546 C C . PHE A 1 84 ? 21.94442 7.97867 -7.56661 1.000 48.62928 84 PHE A C 1
ATOM 547 O O . PHE A 1 84 ? 22.77649 8.85055 -7.30644 1.000 46.82399 84 PHE A O 1
ATOM 555 N N . LYS A 1 85 ? 20.63504 8.15063 -7.40464 1.000 48.70831 85 LYS A N 1
ATOM 556 C CA . LYS A 1 85 ? 20.06357 9.35883 -6.82678 1.000 52.94749 85 LYS A CA 1
ATOM 557 C C . LYS A 1 85 ? 19.00355 8.96223 -5.81133 1.000 51.58013 85 LYS A C 1
ATOM 558 O O . LYS A 1 85 ? 18.14012 8.12916 -6.10492 1.000 52.02463 85 LYS A O 1
ATOM 564 N N . GLU A 1 86 ? 19.07248 9.55692 -4.62230 1.000 52.28025 86 GLU A N 1
ATOM 565 C CA . GLU A 1 86 ? 18.15102 9.26670 -3.53014 1.000 54.84749 86 GLU A CA 1
ATOM 566 C C . GLU A 1 86 ? 17.42769 10.55085 -3.14992 1.000 54.81783 86 GLU A C 1
ATOM 567 O O . GLU A 1 86 ? 18.06654 11.52905 -2.74504 1.000 51.29727 86 GLU A O 1
ATOM 573 N N . LEU A 1 87 ? 16.10255 10.54807 -3.28190 1.000 60.33942 87 LEU A N 1
ATOM 574 C CA . LEU A 1 87 ? 15.28413 11.69187 -2.90114 1.000 53.51435 87 LEU A CA 1
ATOM 575 C C . LEU A 1 87 ? 14.82859 11.52018 -1.45773 1.000 57.79372 87 LEU A C 1
ATOM 576 O O . LEU A 1 87 ? 14.07795 10.58903 -1.14262 1.000 60.66355 87 LEU A O 1
ATOM 581 N N . GLN A 1 88 ? 15.27681 12.42225 -0.58672 1.000 58.98061 88 GLN A N 1
ATOM 582 C CA . GLN A 1 88 ? 14.94405 12.34499 0.82896 1.000 59.15257 88 GLN A CA 1
ATOM 583 C C . GLN A 1 88 ? 13.79286 13.28337 1.16883 1.000 64.96904 88 GLN A C 1
ATOM 584 O O . GLN A 1 88 ? 12.66651 12.82859 1.39059 1.000 68.46143 88 GLN A O 1
ATOM 590 N N . GLU A 1 89 ? 14.05758 14.58640 1.20176 1.000 71.00451 89 GLU A N 1
ATOM 591 C CA . GLU A 1 89 ? 13.03546 15.56759 1.53291 1.000 69.99413 89 GLU A CA 1
ATOM 592 C C . GLU A 1 89 ? 12.32749 16.06417 0.27858 1.000 63.68359 89 GLU A C 1
ATOM 593 O O . GLU A 1 89 ? 12.90001 16.10066 -0.81491 1.000 55.52380 89 GLU A O 1
ATOM 599 N N . PHE A 1 90 ? 11.06485 16.45018 0.45334 1.000 59.45363 90 PHE A N 1
ATOM 600 C CA . PHE A 1 90 ? 10.34454 17.21551 -0.55539 1.000 56.65632 90 PHE A CA 1
ATOM 601 C C . PHE A 1 90 ? 9.20848 17.96560 0.12217 1.000 58.86695 90 PHE A C 1
ATOM 602 O O . PHE A 1 90 ? 8.03638 17.75500 -0.20300 1.000 52.25812 90 PHE A O 1
ATOM 610 N N . LYS A 1 91 ? 9.54647 18.83696 1.06946 1.000 66.02340 91 LYS A N 1
ATOM 611 C CA . LYS A 1 91 ? 8.55285 19.48692 1.91484 1.000 65.64398 91 LYS A CA 1
ATOM 612 C C . LYS A 1 91 ? 8.07819 20.79176 1.28697 1.000 61.72193 91 LYS A C 1
ATOM 613 O O . LYS A 1 91 ? 8.89026 21.60997 0.84221 1.000 63.89453 91 LYS A O 1
ATOM 619 N N . LEU A 1 92 ? 6.76007 20.97905 1.26429 1.000 61.42245 92 LEU A N 1
ATOM 620 C CA . LEU A 1 92 ? 6.16145 22.18913 0.71489 1.000 68.10552 92 LEU A CA 1
ATOM 621 C C . LEU A 1 92 ? 6.64371 23.42151 1.46956 1.000 71.05110 92 LEU A C 1
ATOM 622 O O . LEU A 1 92 ? 6.44368 23.53619 2.68267 1.000 71.71206 92 LEU A O 1
ATOM 627 N N . ILE A 1 93 ? 7.27511 24.34373 0.74881 1.000 63.34698 93 ILE A N 1
ATOM 628 C CA . ILE A 1 93 ? 7.77694 25.57492 1.35256 1.000 69.08014 93 ILE A CA 1
ATOM 629 C C . ILE A 1 93 ? 6.70228 26.65255 1.38787 1.000 74.71909 93 ILE A C 1
ATOM 630 O O . ILE A 1 93 ? 6.41777 27.22587 2.44280 1.000 80.21563 93 ILE A O 1
ATOM 635 N N . ASP A 1 94 ? 6.08354 26.94278 0.24519 1.000 75.33964 94 ASP A N 1
ATOM 636 C CA . ASP A 1 94 ? 5.10158 28.01435 0.17690 1.000 82.74456 94 ASP A CA 1
ATOM 637 C C . ASP A 1 94 ? 4.25168 27.84436 -1.07188 1.000 83.43414 94 ASP A C 1
ATOM 638 O O . ASP A 1 94 ? 4.75284 27.43254 -2.12213 1.000 85.97568 94 ASP A O 1
ATOM 640 N N . ASP A 1 95 ? 2.96712 28.16732 -0.94410 1.000 87.97478 95 ASP A N 1
ATOM 641 C CA . ASP A 1 95 ? 2.04510 28.21003 -2.07605 1.000 92.08434 95 ASP A CA 1
ATOM 642 C C . ASP A 1 95 ? 1.99201 29.60608 -2.68615 1.000 92.97842 95 ASP A C 1
ATOM 643 O O . ASP A 1 95 ? 0.92703 30.09452 -3.08045 1.000 88.12595 95 ASP A O 1
ATOM 648 N N . ALA A 1 96 ? 3.14121 30.27919 -2.76106 1.000 97.65025 96 ALA A N 1
ATOM 649 C CA . ALA A 1 96 ? 3.23495 31.63886 -3.27528 1.000 100.36558 96 ALA A CA 1
ATOM 650 C C . ALA A 1 96 ? 4.68658 31.98501 -3.58536 1.000 101.45867 96 ALA A C 1
ATOM 651 O O . ALA A 1 96 ? 5.45901 32.30025 -2.67104 1.000 96.49759 96 ALA A O 1
ATOM 653 N N . PRO A 1 97 ? 5.10055 31.93465 -4.86090 1.000 104.13203 97 PRO A N 1
ATOM 654 C CA . PRO A 1 97 ? 6.45398 32.29054 -5.28081 1.000 104.65226 97 PRO A CA 1
ATOM 655 C C . PRO A 1 97 ? 6.57505 33.73093 -5.76775 1.000 109.51429 97 PRO A C 1
ATOM 656 O O . PRO A 1 97 ? 5.56396 34.43445 -5.84687 1.000 106.65887 97 PRO A O 1
ATOM 660 N N . SER B 1 17 ? 38.52308 40.93183 27.50599 1.000 80.95660 17 SER C N 1
ATOM 661 C CA . SER B 1 17 ? 39.59041 39.93916 27.43342 1.000 77.74231 17 SER C CA 1
ATOM 662 C C . SER B 1 17 ? 39.86173 39.55001 25.98042 1.000 74.31718 17 SER C C 1
ATOM 663 O O . SER B 1 17 ? 40.97474 39.15456 25.63267 1.000 72.65703 17 SER C O 1
ATOM 666 N N . LEU B 1 18 ? 38.82434 39.66283 25.14594 1.000 74.52587 18 LEU C N 1
ATOM 667 C CA . LEU B 1 18 ? 38.91791 39.42033 23.70286 1.000 76.30810 18 LEU C CA 1
ATOM 668 C C . LEU B 1 18 ? 39.27183 37.96265 23.39144 1.000 79.01706 18 LEU C C 1
ATOM 669 O O . LEU B 1 18 ? 39.99741 37.66745 22.43873 1.000 64.83704 18 LEU C O 1
ATOM 674 N N . GLU B 1 19 ? 38.74063 37.03392 24.19647 1.000 72.90154 19 GLU C N 1
ATOM 675 C CA . GLU B 1 19 ? 38.70381 35.63290 23.78214 1.000 65.04551 19 GLU C CA 1
ATOM 676 C C . GLU B 1 19 ? 37.83128 35.44399 22.55104 1.000 61.66704 19 GLU C C 1
ATOM 677 O O . GLU B 1 19 ? 37.92712 34.40712 21.88379 1.000 61.55144 19 GLU C O 1
ATOM 683 N N . ILE B 1 20 ? 36.99289 36.43838 22.24297 1.000 59.77875 20 ILE C N 1
ATOM 684 C CA . ILE B 1 20 ? 36.06642 36.38005 21.11786 1.000 56.96663 20 ILE C CA 1
ATOM 685 C C . ILE B 1 20 ? 36.79740 36.10426 19.81176 1.000 54.88483 20 ILE C C 1
ATOM 686 O O . ILE B 1 20 ? 36.26804 35.41530 18.93021 1.000 45.89149 20 ILE C O 1
ATOM 691 N N . ASP B 1 21 ? 38.01776 36.62647 19.66295 1.000 56.88735 21 ASP C N 1
ATOM 692 C CA . ASP B 1 21 ? 38.77858 36.40458 18.43691 1.000 50.60427 21 ASP C CA 1
ATOM 693 C C . ASP B 1 21 ? 39.00260 34.91827 18.19598 1.000 51.76587 21 ASP C C 1
ATOM 694 O O . ASP B 1 21 ? 38.52996 34.36104 17.20018 1.000 57.25038 21 ASP C O 1
ATOM 699 N N . SER B 1 22 ? 39.71421 34.25501 19.11179 1.000 54.36497 22 SER C N 1
ATOM 700 C CA . SER B 1 22 ? 39.94877 32.82133 18.96996 1.000 49.08785 22 SER C CA 1
ATOM 701 C C . SER B 1 22 ? 38.64626 32.03220 18.99888 1.000 46.52057 22 SER C C 1
ATOM 702 O O . SER B 1 22 ? 38.55965 30.95658 18.39538 1.000 48.48364 22 SER C O 1
ATOM 705 N N . LEU B 1 23 ? 37.62835 32.54045 19.69724 1.000 48.22303 23 LEU C N 1
ATOM 706 C CA . LEU B 1 23 ? 36.30352 31.93723 19.60422 1.000 46.51910 23 LEU C CA 1
ATOM 707 C C . LEU B 1 23 ? 35.74919 32.06362 18.19172 1.000 42.51770 23 LEU C C 1
ATOM 708 O O . LEU B 1 23 ? 35.09294 31.14529 17.68794 1.000 39.83860 23 LEU C O 1
ATOM 713 N N . ALA B 1 24 ? 36.01295 33.19377 17.53261 1.000 49.73511 24 ALA C N 1
ATOM 714 C CA . ALA B 1 24 ? 35.53274 33.39692 16.17111 1.000 51.22771 24 ALA C CA 1
ATOM 715 C C . ALA B 1 24 ? 36.33341 32.59722 15.15236 1.000 48.10643 24 ALA C C 1
ATOM 716 O O . ALA B 1 24 ? 35.78796 32.21022 14.11396 1.000 48.12757 24 ALA C O 1
ATOM 718 N N . ARG B 1 25 ? 37.61744 32.34683 15.41727 1.000 48.33193 25 ARG C N 1
ATOM 719 C CA . ARG B 1 25 ? 38.40045 31.51740 14.50796 1.000 47.35681 25 ARG C CA 1
ATOM 720 C C . ARG B 1 25 ? 38.04647 30.04320 14.66483 1.000 46.32669 25 ARG C C 1
ATOM 721 O O . ARG B 1 25 ? 37.99983 29.30502 13.67476 1.000 46.85683 25 ARG C O 1
ATOM 729 N N . PHE B 1 26 ? 37.78883 29.60005 15.89885 1.000 44.48535 26 PHE C N 1
ATOM 730 C CA . PHE B 1 26 ? 37.26319 28.25450 16.10714 1.000 39.70078 26 PHE C CA 1
ATOM 731 C C . PHE B 1 26 ? 35.92891 28.06594 15.39984 1.000 43.56626 26 PHE C C 1
ATOM 732 O O . PHE B 1 26 ? 35.62233 26.96177 14.93348 1.000 51.55528 26 PHE C O 1
ATOM 740 N N . ALA B 1 27 ? 35.12796 29.13043 15.30571 1.000 40.70073 27 ALA C N 1
ATOM 741 C CA . ALA B 1 27 ? 33.83303 29.02683 14.64279 1.000 37.66554 27 ALA C CA 1
ATOM 742 C C . ALA B 1 27 ? 33.99241 28.66972 13.17295 1.000 37.57687 27 ALA C C 1
ATOM 743 O O . ALA B 1 27 ? 33.20149 27.89423 12.62530 1.000 41.65154 27 ALA C O 1
ATOM 745 N N . VAL B 1 28 ? 35.01517 29.21443 12.51800 1.000 35.61373 28 VAL C N 1
ATOM 746 C CA . VAL B 1 28 ? 35.16441 28.96500 11.08987 1.000 41.53559 28 VAL C CA 1
ATOM 747 C C . VAL B 1 28 ? 35.88590 27.64751 10.82766 1.000 42.31104 28 VAL C C 1
ATOM 748 O O . VAL B 1 28 ? 35.58453 26.96180 9.84459 1.000 41.41035 28 VAL C O 1
ATOM 752 N N . ASP B 1 29 ? 36.83508 27.26832 11.68760 1.000 44.21816 29 ASP C N 1
ATOM 753 C CA . ASP B 1 29 ? 37.51984 25.99120 11.51161 1.000 42.31525 29 ASP C CA 1
ATOM 754 C C . ASP B 1 29 ? 36.54367 24.82497 11.58541 1.000 38.31899 29 ASP C C 1
ATOM 755 O O . ASP B 1 29 ? 36.63234 23.88161 10.79020 1.000 39.46817 29 ASP C O 1
ATOM 760 N N . GLU B 1 30 ? 35.60355 24.87070 12.53110 1.000 40.29343 30 GLU C N 1
ATOM 761 C CA . GLU B 1 30 ? 34.56691 23.84538 12.57786 1.000 45.17703 30 GLU C CA 1
ATOM 762 C C . GLU B 1 30 ? 33.73029 23.85839 11.30704 1.000 44.09720 30 GLU C C 1
ATOM 763 O O . GLU B 1 30 ? 33.35150 22.79975 10.79363 1.000 44.17211 30 GLU C O 1
ATOM 769 N N . HIS B 1 31 ? 33.43492 25.05021 10.78252 1.000 41.36984 31 HIS C N 1
ATOM 770 C CA . HIS B 1 31 ? 32.73535 25.14021 9.50599 1.000 41.58256 31 HIS C CA 1
ATOM 771 C C . HIS B 1 31 ? 33.58441 24.57237 8.37634 1.000 46.85694 31 HIS C C 1
ATOM 772 O O . HIS B 1 31 ? 33.07273 23.87093 7.49614 1.000 49.39683 31 HIS C O 1
ATOM 779 N N . ASN B 1 32 ? 34.88944 24.85419 8.39139 1.000 45.74745 32 ASN C N 1
ATOM 780 C CA . ASN B 1 32 ? 35.77777 24.33876 7.35653 1.000 45.22703 32 ASN C CA 1
ATOM 781 C C . ASN B 1 32 ? 35.88208 22.81797 7.38835 1.000 44.52021 32 ASN C C 1
ATOM 782 O O . ASN B 1 32 ? 36.25995 22.21293 6.37901 1.000 51.67303 32 ASN C O 1
ATOM 787 N N . LYS B 1 33 ? 35.55841 22.19118 8.52013 1.000 44.42369 33 LYS C N 1
ATOM 788 C CA . LYS B 1 33 ? 35.55143 20.73957 8.66210 1.000 36.94384 33 LYS C CA 1
ATOM 789 C C . LYS B 1 33 ? 34.15546 20.15614 8.47692 1.000 37.92379 33 LYS C C 1
ATOM 790 O O . LYS B 1 33 ? 33.96577 19.22893 7.68423 1.000 40.56313 33 LYS C O 1
ATOM 796 N N . LYS B 1 34 ? 33.17128 20.68851 9.20708 1.000 43.99457 34 LYS C N 1
ATOM 797 C CA . LYS B 1 34 ? 31.79435 20.22241 9.07956 1.000 47.20082 34 LYS C CA 1
ATOM 798 C C . LYS B 1 34 ? 31.26891 20.37941 7.65851 1.000 53.46733 34 LYS C C 1
ATOM 799 O O . LYS B 1 34 ? 30.45043 19.56953 7.20828 1.000 54.72174 34 LYS C O 1
ATOM 805 N N . GLN B 1 35 ? 31.73377 21.39551 6.93157 1.000 54.11119 35 GLN C N 1
ATOM 806 C CA . GLN B 1 35 ? 31.18813 21.70809 5.62144 1.000 57.57854 35 GLN C CA 1
ATOM 807 C C . GLN B 1 35 ? 32.18724 21.55744 4.48288 1.000 61.00295 35 GLN C C 1
ATOM 808 O O . GLN B 1 35 ? 31.78364 21.65898 3.31830 1.000 61.68929 35 GLN C O 1
ATOM 814 N N . ASN B 1 36 ? 33.46640 21.31345 4.77923 1.000 58.19594 36 ASN C N 1
ATOM 815 C CA . ASN B 1 36 ? 34.51327 21.17085 3.76312 1.000 54.29258 36 ASN C CA 1
ATOM 816 C C . ASN B 1 36 ? 34.58756 22.42897 2.89275 1.000 59.48585 36 ASN C C 1
ATOM 817 O O . ASN B 1 36 ? 34.52809 22.37921 1.66212 1.000 69.16189 36 ASN C O 1
ATOM 822 N N . THR B 1 37 ? 34.70109 23.57528 3.55527 1.000 55.64817 37 THR C N 1
ATOM 823 C CA . THR B 1 37 ? 34.87461 24.86250 2.90008 1.000 55.63927 37 THR C CA 1
ATOM 824 C C . THR B 1 37 ? 36.28968 25.37414 3.13572 1.000 54.20477 37 THR C C 1
ATOM 825 O O . THR B 1 37 ? 37.07033 24.79718 3.89762 1.000 48.56535 37 THR C O 1
ATOM 829 N N . LEU B 1 38 ? 36.61728 26.47522 2.46176 1.000 49.11851 38 LEU C N 1
ATOM 830 C CA . LEU B 1 38 ? 37.94242 27.07971 2.54602 1.000 49.05155 38 LEU C CA 1
ATOM 831 C C . LEU B 1 38 ? 37.80085 28.58039 2.80211 1.000 51.54588 38 LEU C C 1
ATOM 832 O O . LEU B 1 38 ? 38.25836 29.42481 2.03276 1.000 49.72467 38 LEU C O 1
ATOM 837 N N . LEU B 1 39 ? 37.14725 28.91025 3.91137 1.000 52.80460 39 LEU C N 1
ATOM 838 C CA . LEU B 1 39 ? 37.05727 30.28638 4.37562 1.000 42.91569 39 LEU C CA 1
ATOM 839 C C . LEU B 1 39 ? 38.28563 30.61866 5.21018 1.000 41.14880 39 LEU C C 1
ATOM 840 O O . LEU B 1 39 ? 38.67204 29.84317 6.09017 1.000 44.94814 39 LEU C O 1
ATOM 845 N N . GLU B 1 40 ? 38.89251 31.76927 4.93982 1.000 37.52071 40 GLU C N 1
ATOM 846 C CA . GLU B 1 40 ? 39.98367 32.28145 5.75622 1.000 44.74187 40 GLU C CA 1
ATOM 847 C C . GLU B 1 40 ? 39.46658 33.44675 6.58883 1.000 48.06298 40 GLU C C 1
ATOM 848 O O . GLU B 1 40 ? 38.75312 34.31433 6.07334 1.000 44.88154 40 GLU C O 1
ATOM 854 N N . PHE B 1 41 ? 39.82454 33.45868 7.87115 1.000 46.92674 41 PHE C N 1
ATOM 855 C CA . PHE B 1 41 ? 39.27451 34.43659 8.79847 1.000 40.77592 41 PHE C CA 1
ATOM 856 C C . PHE B 1 41 ? 39.69765 35.85181 8.41979 1.000 52.87463 41 PHE C C 1
ATOM 857 O O . PHE B 1 41 ? 40.78087 36.08011 7.87466 1.000 58.01860 41 PHE C O 1
ATOM 865 N N . GLY B 1 42 ? 38.82111 36.80843 8.71398 1.000 49.19868 42 GLY C N 1
ATOM 866 C CA . GLY B 1 42 ? 39.12087 38.20832 8.49462 1.000 43.69301 42 GLY C CA 1
ATOM 867 C C . GLY B 1 42 ? 39.10445 39.01085 9.77860 1.000 48.17867 42 GLY C C 1
ATOM 868 O O . GLY B 1 42 ? 40.16075 39.41643 10.27347 1.000 52.00517 42 GLY C O 1
ATOM 869 N N . LYS B 1 43 ? 37.91569 39.24271 10.33098 1.000 47.50803 43 LYS C N 1
ATOM 870 C CA . LYS B 1 43 ? 37.77564 40.01571 11.55908 1.000 45.69242 43 LYS C CA 1
ATOM 871 C C . LYS B 1 43 ? 36.38678 39.77538 12.13975 1.000 38.62707 43 LYS C C 1
ATOM 872 O O . LYS B 1 43 ? 35.55160 39.08542 11.54906 1.000 40.66602 43 LYS C O 1
ATOM 878 N N . VAL B 1 44 ? 36.14922 40.36076 13.30994 1.000 34.48719 44 VAL C N 1
ATOM 879 C CA . VAL B 1 44 ? 34.84730 40.34659 13.96494 1.000 36.44074 44 VAL C CA 1
ATOM 880 C C . VAL B 1 44 ? 34.17608 41.68653 13.71308 1.000 35.74599 44 VAL C C 1
ATOM 881 O O . VAL B 1 44 ? 34.84129 42.72884 13.66172 1.000 41.36973 44 VAL C O 1
ATOM 885 N N . LEU B 1 45 ? 32.85821 41.66253 13.54300 1.000 39.05098 45 LEU C N 1
ATOM 886 C CA . LEU B 1 45 ? 32.07090 42.87135 13.32400 1.000 32.55973 45 LEU C CA 1
ATOM 887 C C . LEU B 1 45 ? 31.17403 43.22571 14.49836 1.000 35.29792 45 LEU C C 1
ATOM 888 O O . LEU B 1 45 ? 30.99284 44.40819 14.79463 1.000 46.42427 45 LEU C O 1
ATOM 893 N N . ASN B 1 46 ? 30.61453 42.22887 15.17752 1.000 40.46910 46 ASN C N 1
ATOM 894 C CA . ASN B 1 46 ? 29.73601 42.45975 16.31414 1.000 40.63418 46 ASN C CA 1
ATOM 895 C C . ASN B 1 46 ? 29.64941 41.17106 17.11801 1.000 44.06548 46 ASN C C 1
ATOM 896 O O . ASN B 1 46 ? 29.73659 40.07377 16.56058 1.000 39.55288 46 ASN C O 1
ATOM 901 N N . ALA B 1 47 ? 29.48183 41.31058 18.43435 1.000 48.60577 47 ALA C N 1
ATOM 902 C CA . ALA B 1 47 ? 29.45617 40.13973 19.31014 1.000 46.21893 47 ALA C CA 1
ATOM 903 C C . ALA B 1 47 ? 28.58281 40.45251 20.52178 1.000 53.73785 47 ALA C C 1
ATOM 904 O O . ALA B 1 47 ? 29.00874 41.17512 21.42818 1.000 51.15783 47 ALA C O 1
ATOM 906 N N . LYS B 1 48 ? 27.36574 39.91645 20.52008 1.000 54.80636 48 LYS C N 1
ATOM 907 C CA . LYS B 1 48 ? 26.57101 39.84720 21.73367 1.000 51.33766 48 LYS C CA 1
ATOM 908 C C . LYS B 1 48 ? 26.94889 38.59192 22.51479 1.000 45.05976 48 LYS C C 1
ATOM 909 O O . LYS B 1 48 ? 27.44865 37.61109 21.95627 1.000 44.30473 48 LYS C O 1
ATOM 915 N N . GLN B 1 49 ? 26.71274 38.62802 23.82427 1.000 45.89535 49 GLN C N 1
ATOM 916 C CA . GLN B 1 49 ? 27.06634 37.50593 24.68652 1.000 40.97783 49 GLN C CA 1
ATOM 917 C C . GLN B 1 49 ? 25.93574 37.25582 25.66893 1.000 37.80545 49 GLN C C 1
ATOM 918 O O . GLN B 1 49 ? 25.52868 38.16481 26.39814 1.000 46.01114 49 GLN C O 1
ATOM 924 N N . GLN B 1 50 ? 25.43779 36.02576 25.68567 1.000 41.24538 50 GLN C N 1
ATOM 925 C CA . GLN B 1 50 ? 24.38357 35.60387 26.59115 1.000 36.33062 50 GLN C CA 1
ATOM 926 C C . GLN B 1 50 ? 24.94853 34.65461 27.63762 1.000 39.50861 50 GLN C C 1
ATOM 927 O O . GLN B 1 50 ? 25.94194 33.96282 27.40179 1.000 38.50865 50 GLN C O 1
ATOM 933 N N . VAL B 1 51 ? 24.31110 34.64309 28.80308 1.000 46.74580 51 VAL C N 1
ATOM 934 C CA . VAL B 1 51 ? 24.56928 33.66187 29.85017 1.000 48.31538 51 VAL C CA 1
ATOM 935 C C . VAL B 1 51 ? 23.22840 33.01497 30.16517 1.000 53.44591 51 VAL C C 1
ATOM 936 O O . VAL B 1 51 ? 22.31240 33.68183 30.66386 1.000 57.83193 51 VAL C O 1
ATOM 940 N N . VAL B 1 52 ? 23.10008 31.72856 29.85532 1.000 45.67599 52 VAL C N 1
ATOM 941 C CA . VAL B 1 52 ? 21.81622 31.04289 29.90710 1.000 44.62223 52 VAL C CA 1
ATOM 942 C C . VAL B 1 52 ? 21.77337 30.12116 31.11701 1.000 42.81800 52 VAL C C 1
ATOM 943 O O . VAL B 1 52 ? 22.79119 29.56539 31.54642 1.000 4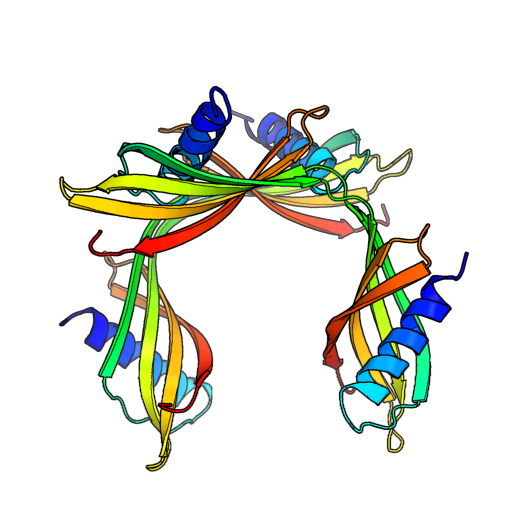1.40681 52 VAL C O 1
ATOM 947 N N . SER B 1 53 ? 20.57134 29.96561 31.66950 1.000 50.64447 53 SER C N 1
ATOM 948 C CA . SER B 1 53 ? 20.34134 29.08516 32.80784 1.000 50.35585 53 SER C CA 1
ATOM 949 C C . SER B 1 53 ? 18.85832 28.75702 32.86432 1.000 47.40513 53 SER C C 1
ATOM 950 O O . SER B 1 53 ? 18.02365 29.66567 32.89025 1.000 53.41841 53 SER C O 1
ATOM 953 N N . GLY B 1 54 ? 18.53782 27.47117 32.87744 1.000 45.50175 54 GLY C N 1
ATOM 954 C CA . GLY B 1 54 ? 17.15360 27.04804 32.89166 1.000 43.42718 54 GLY C CA 1
ATOM 955 C C . GLY B 1 54 ? 17.05232 25.57318 32.57505 1.000 51.01557 54 GLY C C 1
ATOM 956 O O . GLY B 1 54 ? 18.04525 24.90430 32.26987 1.000 47.33063 54 GLY C O 1
ATOM 957 N N . THR B 1 55 ? 15.82181 25.07528 32.65655 1.000 50.97535 55 THR C N 1
ATOM 958 C CA . THR B 1 55 ? 15.52026 23.67055 32.41272 1.000 49.43895 55 THR C CA 1
ATOM 959 C C . THR B 1 55 ? 14.54706 23.56769 31.24868 1.000 48.49116 55 THR C C 1
ATOM 960 O O . THR B 1 55 ? 13.41840 24.06374 31.33326 1.000 48.27203 55 THR C O 1
ATOM 964 N N . VAL B 1 56 ? 14.98451 22.93456 30.16783 1.000 50.80916 56 VAL C N 1
ATOM 965 C CA . VAL B 1 56 ? 14.11881 22.65638 29.02907 1.000 51.56732 56 VAL C CA 1
ATOM 966 C C . VAL B 1 56 ? 13.39977 21.34060 29.28259 1.000 54.36651 56 VAL C C 1
ATOM 967 O O . VAL B 1 56 ? 13.98005 20.39263 29.82174 1.000 58.50985 56 VAL C O 1
ATOM 971 N N . TYR B 1 57 ? 12.12798 21.28369 28.89927 1.000 48.14016 57 TYR C N 1
ATOM 972 C CA . TYR B 1 57 ? 11.25499 20.15422 29.19436 1.000 40.89486 57 TYR C CA 1
ATOM 973 C C . TYR B 1 57 ? 10.67205 19.60284 27.90258 1.000 45.82254 57 TYR C C 1
ATOM 974 O O . TYR B 1 57 ? 9.92979 20.30051 27.20358 1.000 44.03620 57 TYR C O 1
ATOM 983 N N . TYR B 1 58 ? 11.02351 18.36205 27.58551 1.000 53.19528 58 TYR C N 1
ATOM 984 C CA . TYR B 1 58 ? 10.41893 17.61993 26.48934 1.000 44.14208 58 TYR C CA 1
ATOM 985 C C . TYR B 1 58 ? 9.39262 16.67313 27.09718 1.000 45.46971 58 TYR C C 1
ATOM 986 O O . TYR B 1 58 ? 9.73154 15.87141 27.97307 1.000 45.28173 58 TYR C O 1
ATOM 995 N N . ILE B 1 59 ? 8.14107 16.77422 26.65599 1.000 43.87913 59 ILE C N 1
ATOM 996 C CA . ILE B 1 59 ? 7.06279 16.00529 27.26672 1.000 48.00362 59 ILE C CA 1
ATOM 997 C C . ILE B 1 59 ? 6.16573 15.46342 26.16196 1.000 57.38914 59 ILE C C 1
ATOM 998 O O . ILE B 1 59 ? 5.59962 16.23684 25.38037 1.000 56.25714 59 ILE C O 1
ATOM 1003 N N . THR B 1 60 ? 6.05550 14.13831 26.08233 1.000 56.36950 60 THR C N 1
ATOM 1004 C CA . THR B 1 60 ? 5.08014 13.48379 25.21998 1.000 52.36931 60 THR C CA 1
ATOM 1005 C C . THR B 1 60 ? 3.81152 13.25681 26.03090 1.000 55.85215 60 THR C C 1
ATOM 1006 O O . THR B 1 60 ? 3.84038 12.55930 27.05083 1.000 59.46356 60 THR C O 1
ATOM 1010 N N . LEU B 1 61 ? 2.70249 13.83975 25.58215 1.000 53.00428 61 LEU C N 1
ATOM 1011 C CA . LEU B 1 61 ? 1.47947 13.84063 26.37008 1.000 59.97583 61 LEU C CA 1
ATOM 1012 C C . LEU B 1 61 ? 0.27188 13.54364 25.49360 1.000 60.11342 61 LEU C C 1
ATOM 1013 O O . LEU B 1 61 ? 0.17180 14.03004 24.36358 1.000 61.63971 61 LEU C O 1
ATOM 1018 N N . GLU B 1 62 ? -0.64211 12.74358 26.03272 1.000 60.52450 62 GLU C N 1
ATOM 1019 C CA . GLU B 1 62 ? -1.85681 12.32866 25.34663 1.000 64.06531 62 GLU C CA 1
ATOM 1020 C C . GLU B 1 62 ? -3.01292 13.22380 25.76604 1.000 65.57616 62 GLU C C 1
ATOM 1021 O O . GLU B 1 62 ? -3.12561 13.59483 26.93644 1.000 69.30051 62 GLU C O 1
ATOM 1027 N N . VAL B 1 63 ? -3.86928 13.56995 24.80546 1.000 63.09216 63 VAL C N 1
ATOM 1028 C CA . VAL B 1 63 ? -4.99794 14.45741 25.06483 1.000 66.31552 63 VAL C CA 1
ATOM 1029 C C . VAL B 1 63 ? -6.26380 13.86768 24.45903 1.000 71.24231 63 VAL C C 1
ATOM 1030 O O . VAL B 1 63 ? -6.33716 12.66338 24.19631 1.000 74.75194 63 VAL C O 1
ATOM 1034 N N . THR B 1 64 ? -7.27163 14.71466 24.23720 1.000 70.40612 64 THR C N 1
ATOM 1035 C CA . THR B 1 64 ? -8.50173 14.28605 23.57033 1.000 71.99675 64 THR C CA 1
ATOM 1036 C C . THR B 1 64 ? -9.14132 15.51164 22.90982 1.000 72.28093 64 THR C C 1
ATOM 1037 O O . THR B 1 64 ? -9.73049 16.35597 23.59110 1.000 72.96085 64 THR C O 1
ATOM 1041 N N . ASP B 1 65 ? -9.00320 15.59949 21.58730 1.000 74.82836 65 ASP C N 1
ATOM 1042 C CA . ASP B 1 65 ? -9.52083 16.72414 20.81402 1.000 69.65282 65 ASP C CA 1
ATOM 1043 C C . ASP B 1 65 ? -10.94838 16.40065 20.38926 1.000 75.26614 65 ASP C C 1
ATOM 1044 O O . ASP B 1 65 ? -11.16640 15.57516 19.49601 1.000 71.82295 65 ASP C O 1
ATOM 1049 N N . GLY B 1 66 ? -11.91821 17.04941 21.03081 1.000 76.34076 66 GLY C N 1
ATOM 1050 C CA . GLY B 1 66 ? -13.31208 16.84292 20.68715 1.000 70.46718 66 GLY C CA 1
ATOM 1051 C C . GLY B 1 66 ? -13.82138 15.44240 20.92766 1.000 74.27523 66 GLY C C 1
ATOM 1052 O O . GLY B 1 66 ? -14.82676 15.04805 20.33202 1.000 74.30773 66 GLY C O 1
ATOM 1053 N N . GLY B 1 67 ? -13.15373 14.67125 21.78983 1.000 74.70798 67 GLY C N 1
ATOM 1054 C CA . GLY B 1 67 ? -13.52862 13.30672 22.09355 1.000 77.63828 67 GLY C CA 1
ATOM 1055 C C . GLY B 1 67 ? -12.59933 12.26985 21.49275 1.000 81.19053 67 GLY C C 1
ATOM 1056 O O . GLY B 1 67 ? -12.43941 11.18616 22.06887 1.000 79.16039 67 GLY C O 1
ATOM 1057 N N . LYS B 1 68 ? -11.98692 12.57651 20.35197 1.000 86.00130 68 LYS C N 1
ATOM 1058 C CA . LYS B 1 68 ? -11.05051 11.66725 19.70289 1.000 85.65852 68 LYS C CA 1
ATOM 1059 C C . LYS B 1 68 ? -9.64215 11.97567 20.19838 1.000 79.97168 68 LYS C C 1
ATOM 1060 O O . LYS B 1 68 ? -9.13918 13.08889 20.00839 1.000 76.49106 68 LYS C O 1
ATOM 1066 N N . LYS B 1 69 ? -9.00955 10.98745 20.82403 1.000 77.42404 69 LYS C N 1
ATOM 1067 C CA . LYS B 1 69 ? -7.78198 11.21601 21.57181 1.000 74.18038 69 LYS C CA 1
ATOM 1068 C C . LYS B 1 69 ? -6.55910 11.21400 20.66371 1.000 72.38014 69 LYS C C 1
ATOM 1069 O O . LYS B 1 69 ? -6.44246 10.39187 19.75060 1.000 77.34103 69 LYS C O 1
ATOM 1075 N N . LYS B 1 70 ? -5.64723 12.15013 20.92427 1.000 67.33333 70 LYS C N 1
ATOM 1076 C CA . LYS B 1 70 ? -4.39404 12.29047 20.19546 1.000 70.78934 70 LYS C CA 1
ATOM 1077 C C . LYS B 1 70 ? -3.23999 12.31335 21.19123 1.000 66.72609 70 LYS C C 1
ATOM 1078 O O . LYS B 1 70 ? -3.43781 12.25879 22.40799 1.000 61.96162 70 LYS C O 1
ATOM 1084 N N . VAL B 1 71 ? -2.02051 12.40324 20.66267 1.000 65.59224 71 VAL C N 1
ATOM 1085 C CA . VAL B 1 71 ? -0.82003 12.55146 21.47513 1.000 63.36313 71 VAL C CA 1
ATOM 1086 C C . VAL B 1 71 ? 0.06202 13.61839 20.83798 1.000 65.05607 71 VAL C C 1
ATOM 1087 O O . VAL B 1 71 ? 0.07513 13.79342 19.61547 1.000 67.73759 71 VAL C O 1
ATOM 1091 N N . TYR B 1 72 ? 0.78465 14.35378 21.68150 1.000 59.46845 72 TYR C N 1
ATOM 1092 C CA . TYR B 1 72 ? 1.57320 15.49667 21.24604 1.000 50.37104 72 TYR C CA 1
ATOM 1093 C C . TYR B 1 72 ? 2.96654 15.43886 21.85593 1.000 56.33344 72 TYR C C 1
ATOM 1094 O O . TYR B 1 72 ? 3.19721 14.78018 22.87294 1.000 64.20104 72 TYR C O 1
ATOM 1103 N N . GLU B 1 73 ? 3.89669 16.14710 21.22082 1.000 50.43598 73 GLU C N 1
ATOM 1104 C CA . GLU B 1 73 ? 5.16123 16.51263 21.83954 1.000 44.75221 73 GLU C CA 1
ATOM 1105 C C . GLU B 1 73 ? 5.12917 18.00234 22.15463 1.000 53.02661 73 GLU C C 1
ATOM 1106 O O . GLU B 1 73 ? 4.48118 18.78672 21.45468 1.000 59.11943 73 GLU C O 1
ATOM 1112 N N . ALA B 1 74 ? 5.81520 18.38854 23.22685 1.000 57.50064 74 ALA C N 1
ATOM 1113 C CA . ALA B 1 74 ? 5.75024 19.76782 23.69804 1.000 53.15230 74 ALA C CA 1
ATOM 1114 C C . ALA B 1 74 ? 7.05880 20.13802 24.37553 1.000 46.26480 74 ALA C C 1
ATOM 1115 O O . ALA B 1 74 ? 7.44359 19.51092 25.36720 1.000 36.73640 74 ALA C O 1
ATOM 1117 N N . LYS B 1 75 ? 7.73401 21.15173 23.83978 1.000 45.45995 75 LYS C N 1
ATOM 1118 C CA . LYS B 1 75 ? 8.92257 21.71008 24.46483 1.000 40.84559 75 LYS C CA 1
ATOM 1119 C C . LYS B 1 75 ? 8.51857 22.79945 25.44814 1.000 39.27273 75 LYS C C 1
ATOM 1120 O O . LYS B 1 75 ? 7.66093 23.63713 25.15135 1.000 42.83215 75 LYS C O 1
ATOM 1126 N N . ILE B 1 76 ? 9.12975 22.77209 26.62905 1.000 38.85911 76 ILE C N 1
ATOM 1127 C CA . ILE B 1 76 ? 8.86542 23.74913 27.67869 1.000 36.92524 76 ILE C CA 1
ATOM 1128 C C . ILE B 1 76 ? 10.20125 24.21561 28.23748 1.000 42.18188 76 ILE C C 1
ATOM 1129 O O . ILE B 1 76 ? 11.00763 23.39655 28.69394 1.000 43.07110 76 ILE C O 1
ATOM 1134 N N . TRP B 1 77 ? 10.43438 25.52381 28.20124 1.000 44.50627 77 TRP C N 1
ATOM 1135 C CA . TRP B 1 77 ? 11.61757 26.13918 28.78556 1.000 44.56362 77 TRP C CA 1
ATOM 1136 C C . TRP B 1 77 ? 11.17551 27.04716 29.92156 1.000 47.34576 77 TRP C C 1
ATOM 1137 O O . TRP B 1 77 ? 10.32008 27.91689 29.72599 1.000 49.53401 77 TRP C O 1
ATOM 1148 N N . GLU B 1 78 ? 11.74772 26.84300 31.10586 1.000 48.38129 78 GLU C N 1
ATOM 1149 C CA . GLU B 1 78 ? 11.35063 27.61907 32.26845 1.000 49.38643 78 GLU C CA 1
ATOM 1150 C C . GLU B 1 78 ? 12.57376 28.01968 33.07991 1.000 49.95680 78 GLU C C 1
ATOM 1151 O O . GLU B 1 78 ? 13.57005 27.29354 33.14281 1.000 44.52413 78 GLU C O 1
ATOM 1157 N N . LYS B 1 79 ? 12.48609 29.20117 33.68622 1.000 47.95505 79 LYS C N 1
ATOM 1158 C CA . LYS B 1 79 ? 13.47301 29.68651 34.63876 1.000 46.49394 79 LYS C CA 1
ATOM 1159 C C . LYS B 1 79 ? 12.86217 29.54328 36.02709 1.000 49.03505 79 LYS C C 1
ATOM 1160 O O . LYS B 1 79 ? 12.14607 30.44178 36.48766 1.000 50.64795 79 LYS C O 1
ATOM 1166 N N . PRO B 1 80 ? 13.12353 28.43106 36.72101 1.000 56.66122 80 PRO C N 1
ATOM 1167 C CA . PRO B 1 80 ? 12.27805 28.06878 37.87119 1.000 47.83390 80 PRO C CA 1
ATOM 1168 C C . PRO B 1 80 ? 12.38317 29.01074 39.05670 1.000 48.12800 80 PRO C C 1
ATOM 1169 O O . PRO B 1 80 ? 11.41776 29.11777 39.82275 1.000 48.59142 80 PRO C O 1
ATOM 1173 N N . TRP B 1 81 ? 13.51422 29.69344 39.24334 1.000 52.62969 81 TRP C N 1
ATOM 1174 C CA . TRP B 1 81 ? 13.65174 30.57089 40.40048 1.000 48.78789 81 TRP C CA 1
ATOM 1175 C C . TRP B 1 81 ? 12.73156 31.78066 40.33008 1.000 39.31522 81 TRP C C 1
ATOM 1176 O O . TRP B 1 81 ? 12.56926 32.47723 41.33814 1.000 45.13090 81 TRP C O 1
ATOM 1187 N N . LEU B 1 82 ? 12.12315 32.04511 39.17435 1.000 37.32564 82 LEU C N 1
ATOM 1188 C CA . LEU B 1 82 ? 11.27733 33.22082 39.00656 1.000 50.92467 82 LEU C CA 1
ATOM 1189 C C . LEU B 1 82 ? 9.95102 32.86703 38.33738 1.000 48.45414 82 LEU C C 1
ATOM 1190 O O . LEU B 1 82 ? 9.24383 33.74351 37.83092 1.000 51.66992 82 LEU C O 1
ATOM 1195 N N . ASN B 1 83 ? 9.59028 31.58127 38.37091 1.000 41.40546 83 ASN C N 1
ATOM 1196 C CA . ASN B 1 83 ? 8.23347 31.11138 38.06908 1.000 46.64601 83 ASN C CA 1
ATOM 1197 C C . ASN B 1 83 ? 7.79708 31.53414 36.66925 1.000 50.90537 83 ASN C C 1
ATOM 1198 O O . ASN B 1 83 ? 6.66085 31.95503 36.43865 1.000 54.28567 83 ASN C O 1
ATOM 1203 N N . PHE B 1 84 ? 8.70876 31.40617 35.71810 1.000 53.31946 84 PHE C N 1
ATOM 1204 C CA . PHE B 1 84 ? 8.45115 31.76286 34.32992 1.000 51.43948 84 PHE C CA 1
ATOM 1205 C C . PHE B 1 84 ? 8.55744 30.50247 33.48918 1.000 48.41517 84 PHE C C 1
ATOM 1206 O O . PHE B 1 84 ? 9.64571 29.93782 33.34779 1.000 45.70401 84 PHE C O 1
ATOM 1214 N N . LYS B 1 85 ? 7.42867 30.05890 32.94835 1.000 53.57268 85 LYS C N 1
ATOM 1215 C CA . LYS B 1 85 ? 7.39919 28.98543 31.97121 1.000 54.29116 85 LYS C CA 1
ATOM 1216 C C . LYS B 1 85 ? 6.82584 29.52328 30.66815 1.000 52.74639 85 LYS C C 1
ATOM 1217 O O . LYS B 1 85 ? 5.95421 30.39878 30.66757 1.000 54.00474 85 LYS C O 1
ATOM 1223 N N . GLU B 1 86 ? 7.33274 29.00268 29.55472 1.000 57.16774 86 GLU C N 1
ATOM 1224 C CA . GLU B 1 86 ? 6.88570 29.42275 28.23556 1.000 56.37625 86 GLU C CA 1
ATOM 1225 C C . GLU B 1 86 ? 6.78389 28.20270 27.33199 1.000 53.53203 86 GLU C C 1
ATOM 1226 O O . GLU B 1 86 ? 7.59837 27.27888 27.42499 1.000 45.37911 86 GLU C O 1
ATOM 1232 N N . LEU B 1 87 ? 5.76317 28.18917 26.47925 1.000 49.93670 87 LEU C N 1
ATOM 1233 C CA . LEU B 1 87 ? 5.54724 27.07660 25.56575 1.000 50.85634 87 LEU C CA 1
ATOM 1234 C C . LEU B 1 87 ? 6.20104 27.37903 24.22531 1.000 48.35196 87 LEU C C 1
ATOM 1235 O O . LEU B 1 87 ? 5.99958 28.45562 23.65497 1.000 50.96330 87 LEU C O 1
ATOM 1240 N N . GLN B 1 88 ? 6.98113 26.41929 23.72358 1.000 42.51914 88 GLN C N 1
ATOM 1241 C CA . GLN B 1 88 ? 7.60173 26.55997 22.41872 1.000 46.94114 88 GLN C CA 1
ATOM 1242 C C . GLN B 1 88 ? 6.99206 25.52853 21.50014 1.000 53.92702 88 GLN C C 1
ATOM 1243 O O . GLN B 1 88 ? 6.03394 25.85251 20.76061 1.000 57.68515 88 GLN C O 1
ATOM 1249 N N . GLU B 1 89 ? 7.45760 24.28466 21.48757 1.000 51.24042 89 GLU C N 1
ATOM 1250 C CA . GLU B 1 89 ? 6.94907 23.29183 20.55616 1.000 59.87736 89 GLU C CA 1
ATOM 1251 C C . GLU B 1 89 ? 5.57792 22.77766 20.98233 1.000 58.32140 89 GLU C C 1
ATOM 1252 O O . GLU B 1 89 ? 5.27966 22.63974 22.17195 1.000 51.35920 89 GLU C O 1
ATOM 1258 N N . PHE B 1 90 ? 4.74217 22.48818 19.98417 1.000 62.35178 90 PHE C N 1
ATOM 1259 C CA . PHE B 1 90 ? 3.48288 21.78459 20.19526 1.000 56.74660 90 PHE C CA 1
ATOM 1260 C C . PHE B 1 90 ? 2.95606 21.23765 18.87539 1.000 66.74930 90 PHE C C 1
ATOM 1261 O O . PHE B 1 90 ? 2.06372 21.83173 18.26134 1.000 70.06440 90 PHE C O 1
ATOM 1269 N N . LYS B 1 91 ? 3.50087 20.10901 18.43313 1.000 70.39399 91 LYS C N 1
ATOM 1270 C CA . LYS B 1 91 ? 3.10507 19.48184 17.18287 1.000 70.96479 91 LYS C CA 1
ATOM 1271 C C . LYS B 1 91 ? 2.37220 18.17521 17.45639 1.000 63.02644 91 LYS C C 1
ATOM 1272 O O . LYS B 1 91 ? 2.58913 17.52362 18.48179 1.000 57.44226 91 LYS C O 1
ATOM 1278 N N . LEU B 1 92 ? 1.49394 17.80441 16.52832 1.000 68.39190 92 LEU C N 1
ATOM 1279 C CA . LEU B 1 92 ? 0.81964 16.51645 16.60477 1.000 60.50534 92 LEU C CA 1
ATOM 1280 C C . LEU B 1 92 ? 1.80052 15.39667 16.28187 1.000 58.04396 92 LEU C C 1
ATOM 1281 O O . LEU B 1 92 ? 2.57905 15.48887 15.32906 1.000 63.32089 92 LEU C O 1
ATOM 1286 N N . ILE B 1 93 ? 1.77026 14.33653 17.08685 1.000 59.93209 93 ILE C N 1
ATOM 1287 C CA . ILE B 1 93 ? 2.70066 13.22591 16.94868 1.000 64.57516 93 ILE C CA 1
ATOM 1288 C C . ILE B 1 93 ? 1.99750 11.95069 16.49715 1.000 72.47385 93 ILE C C 1
ATOM 1289 O O . ILE B 1 93 ? 2.49997 11.24465 15.61928 1.000 78.10475 93 ILE C O 1
ATOM 1294 N N . ASP B 1 94 ? 0.83336 11.64138 17.06945 1.000 66.98585 94 ASP C N 1
ATOM 1295 C CA . ASP B 1 94 ? 0.13202 10.42559 16.67635 1.000 74.65317 94 ASP C CA 1
ATOM 1296 C C . ASP B 1 94 ? -1.34975 10.48816 17.02578 1.000 75.99063 94 ASP C C 1
ATOM 1297 O O . ASP B 1 94 ? -1.98194 11.54163 16.89380 1.000 70.94499 94 ASP C O 1
ATOM 1302 N N . ASP B 1 95 ? -1.91044 9.36323 17.47310 1.000 83.99310 95 ASP C N 1
ATOM 1303 C CA . ASP B 1 95 ? -3.35171 9.25044 17.66540 1.000 86.18213 95 ASP C CA 1
ATOM 1304 C C . ASP B 1 95 ? -3.70448 8.12911 18.63546 1.000 88.34147 95 ASP C C 1
ATOM 1305 O O . ASP B 1 95 ? -4.75769 7.49769 18.49665 1.000 94.34334 95 ASP C O 1
ATOM 1310 N N . ALA B 1 96 ? -2.83669 7.88413 19.62274 1.000 87.82924 96 ALA C N 1
ATOM 1311 C CA . ALA B 1 96 ? -2.96088 6.76351 20.54985 1.000 93.54001 96 ALA C CA 1
ATOM 1312 C C . ALA B 1 96 ? -3.07613 5.45668 19.77188 1.000 93.26183 96 ALA C C 1
ATOM 1313 O O . ALA B 1 96 ? -4.16857 4.88247 19.67755 1.000 87.97628 96 ALA C O 1
ATOM 1315 N N . PRO B 1 97 ? -1.97163 4.95404 19.19535 1.000 96.42479 97 PRO C N 1
ATOM 1316 C CA . PRO B 1 97 ? -1.95893 3.75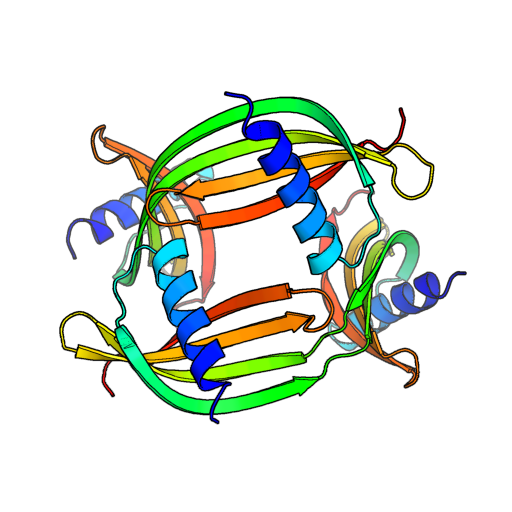582 18.35652 1.000 99.60922 97 PRO C CA 1
ATOM 1317 C C . PRO B 1 97 ? -1.56407 2.47454 19.08915 1.000 104.19862 97 PRO C C 1
ATOM 1318 O O . PRO B 1 97 ? -0.79904 2.50138 20.05890 1.000 107.36384 97 PRO C O 1
ATOM 1322 N N . SER C 1 17 ? 26.91186 24.38057 -15.96358 1.000 82.20731 17 SER B N 1
ATOM 1323 C CA . SER C 1 17 ? 26.71588 23.13094 -15.23531 1.000 84.81008 17 SER B CA 1
ATOM 1324 C C . SER C 1 17 ? 25.30657 23.03848 -14.66464 1.000 77.95878 17 SER B C 1
ATOM 1325 O O . SER C 1 17 ? 25.04820 23.55594 -13.58061 1.000 64.25213 17 SER B O 1
ATOM 1328 N N . LEU C 1 18 ? 24.39027 22.39007 -15.39053 1.000 82.71195 18 LEU B N 1
ATOM 1329 C CA . LEU C 1 18 ? 23.01724 22.23327 -14.91377 1.000 71.99366 18 LEU B CA 1
ATOM 1330 C C . LEU C 1 18 ? 22.60475 20.76730 -14.80763 1.000 66.83372 18 LEU B C 1
ATOM 1331 O O . LEU C 1 18 ? 21.61039 20.33852 -15.40886 1.000 57.48247 18 LEU B O 1
ATOM 1336 N N . GLU C 1 19 ? 23.37456 19.98310 -14.04729 1.000 64.59308 19 GLU B N 1
ATOM 1337 C CA . GLU C 1 19 ? 22.82662 18.74355 -13.51227 1.000 59.18132 19 GLU B CA 1
ATOM 1338 C C . GLU C 1 19 ? 21.72538 19.03664 -12.50270 1.000 61.88129 19 GLU B C 1
ATOM 1339 O O . GLU C 1 19 ? 20.83876 18.19909 -12.30120 1.000 61.39203 19 GLU B O 1
ATOM 1345 N N . ILE C 1 20 ? 21.75590 20.22828 -11.89501 1.000 57.49464 20 ILE B N 1
ATOM 1346 C CA . ILE C 1 20 ? 20.72606 20.67396 -10.95930 1.000 52.22793 20 ILE B CA 1
ATOM 1347 C C . ILE C 1 20 ? 19.34158 20.59059 -11.58487 1.000 51.54561 20 ILE B C 1
ATOM 1348 O O . ILE C 1 20 ? 18.34503 20.35993 -10.88746 1.000 51.36575 20 ILE B O 1
ATOM 1353 N N . ASP C 1 21 ? 19.25157 20.78012 -12.90249 1.000 53.06508 21 ASP B N 1
ATOM 1354 C CA . ASP C 1 21 ? 17.96685 20.65130 -13.58081 1.000 53.05702 21 ASP B CA 1
ATOM 1355 C C . ASP C 1 21 ? 17.46240 19.21557 -13.53182 1.000 53.14174 21 ASP B C 1
ATOM 1356 O O . ASP C 1 21 ? 16.28723 18.97217 -13.23732 1.000 52.62943 21 ASP B O 1
ATOM 1361 N N . SER C 1 22 ? 18.34046 18.25010 -13.81605 1.000 49.31541 22 SER B N 1
ATOM 1362 C CA . SER C 1 22 ? 17.93823 16.84674 -13.79472 1.000 43.04233 22 SER B CA 1
ATOM 1363 C C . SER C 1 22 ? 17.43058 16.44326 -12.41700 1.000 51.39483 22 SER B C 1
ATOM 1364 O O . SER C 1 22 ? 16.36166 15.83604 -12.28930 1.000 51.79826 22 SER B O 1
ATOM 1367 N N . LEU C 1 23 ? 18.18441 16.78693 -11.36982 1.000 51.57170 23 LEU B N 1
ATOM 1368 C CA . LEU C 1 23 ? 17.78511 16.43407 -10.01130 1.000 44.51997 23 LEU B CA 1
ATOM 1369 C C . LEU C 1 23 ? 16.45577 17.07086 -9.62817 1.000 40.72020 23 LEU B C 1
ATOM 1370 O O . LEU C 1 23 ? 15.69470 16.49136 -8.84672 1.000 44.19646 23 LEU B O 1
ATOM 1375 N N . ALA C 1 24 ? 16.15212 18.24997 -10.17130 1.000 41.60400 24 ALA B N 1
ATOM 1376 C CA . ALA C 1 24 ? 14.90772 18.92802 -9.82345 1.000 47.15983 24 ALA B CA 1
ATOM 1377 C C . ALA C 1 24 ? 13.69986 18.19795 -10.40298 1.000 52.28006 24 ALA B C 1
ATOM 1378 O O . ALA C 1 24 ? 12.79203 17.79577 -9.66588 1.000 49.83122 24 ALA B O 1
ATOM 1380 N N . ARG C 1 25 ? 13.66757 18.02156 -11.72930 1.000 57.23996 25 ARG B N 1
ATOM 1381 C CA . ARG C 1 25 ? 12.56982 17.28045 -12.34790 1.000 58.81487 25 ARG B CA 1
ATOM 1382 C C . ARG C 1 25 ? 12.48590 15.86102 -11.80066 1.000 54.68394 25 ARG B C 1
ATOM 1383 O O . ARG C 1 25 ? 11.38830 15.33163 -11.58935 1.000 55.82039 25 ARG B O 1
ATOM 1391 N N . PHE C 1 26 ? 13.63772 15.22724 -11.57099 1.000 48.82516 26 PHE B N 1
ATOM 1392 C CA . PHE C 1 26 ? 13.64439 13.88704 -10.99493 1.000 53.16407 26 PHE B CA 1
ATOM 1393 C C . PHE C 1 26 ? 13.05580 13.89751 -9.58898 1.000 54.82217 26 PHE B C 1
ATOM 1394 O O . PHE C 1 26 ? 12.33620 12.96858 -9.20193 1.000 57.53172 26 PHE B O 1
ATOM 1402 N N . ALA C 1 27 ? 13.34330 14.94691 -8.81239 1.000 53.80760 27 ALA B N 1
ATOM 1403 C CA . ALA C 1 27 ? 12.72352 15.08358 -7.49824 1.000 44.73643 27 ALA B CA 1
ATOM 1404 C C . ALA C 1 27 ? 11.21359 15.22615 -7.61041 1.000 43.89721 27 ALA B C 1
ATOM 1405 O O . ALA C 1 27 ? 10.47749 14.74214 -6.74358 1.000 46.49156 27 ALA B O 1
ATOM 1407 N N . VAL C 1 28 ? 10.73416 15.88916 -8.66411 1.000 45.37236 28 VAL B N 1
ATOM 1408 C CA . VAL C 1 28 ? 9.29897 15.92353 -8.91551 1.000 50.62537 28 VAL B CA 1
ATOM 1409 C C . VAL C 1 28 ? 8.82352 14.58549 -9.45954 1.000 51.02404 28 VAL B C 1
ATOM 1410 O O . VAL C 1 28 ? 7.69754 14.16047 -9.17915 1.000 50.81768 28 VAL B O 1
ATOM 1414 N N . ASP C 1 29 ? 9.66733 13.89701 -10.23305 1.000 50.85474 29 ASP B N 1
ATOM 1415 C CA . ASP C 1 29 ? 9.28638 12.60047 -10.78240 1.000 56.16273 29 ASP B CA 1
ATOM 1416 C C . ASP C 1 29 ? 9.11890 11.54909 -9.69306 1.000 57.76643 29 ASP B C 1
ATOM 1417 O O . ASP C 1 29 ? 8.34249 10.60209 -9.86333 1.000 62.19686 29 ASP B O 1
ATOM 1422 N N . GLU C 1 30 ? 9.83531 11.68633 -8.57842 1.000 52.72783 30 GLU B N 1
ATOM 1423 C CA . GLU C 1 30 ? 9.70673 10.71750 -7.49769 1.000 61.06444 30 GLU B CA 1
ATOM 1424 C C . GLU C 1 30 ? 8.55675 11.05145 -6.55759 1.000 60.93021 30 GLU B C 1
ATOM 1425 O O . GLU C 1 30 ? 7.85935 10.14394 -6.09475 1.000 67.40270 30 GLU B O 1
ATOM 1431 N N . HIS C 1 31 ? 8.33904 12.33427 -6.25764 1.000 56.51119 31 HIS B N 1
ATOM 1432 C CA . HIS C 1 31 ? 7.08197 12.71040 -5.62353 1.000 54.71709 31 HIS B CA 1
ATOM 1433 C C . HIS C 1 31 ? 5.91143 12.40986 -6.54585 1.000 63.50590 31 HIS B C 1
ATOM 1434 O O . HIS C 1 31 ? 4.78538 12.20965 -6.07791 1.000 63.55680 31 HIS B O 1
ATOM 1441 N N . ASN C 1 32 ? 6.16082 12.38116 -7.85955 1.000 69.85161 32 ASN B N 1
ATOM 1442 C CA . ASN C 1 32 ? 5.16101 11.89174 -8.80216 1.000 73.79811 32 ASN B CA 1
ATOM 1443 C C . ASN C 1 32 ? 4.94500 10.39433 -8.62550 1.000 68.77277 32 ASN B C 1
ATOM 1444 O O . ASN C 1 32 ? 3.81975 9.90026 -8.75818 1.000 73.39853 32 ASN B O 1
ATOM 1449 N N . LYS C 1 33 ? 6.01890 9.65695 -8.33345 1.000 65.38104 33 LYS B N 1
ATOM 1450 C CA . LYS C 1 33 ? 5.97473 8.21028 -8.15268 1.000 62.58758 33 LYS B CA 1
ATOM 1451 C C . LYS C 1 33 ? 5.59354 7.81925 -6.73121 1.000 67.09247 33 LYS B C 1
ATOM 1452 O O . LYS C 1 33 ? 4.79058 6.89888 -6.53741 1.000 75.13030 33 LYS B O 1
ATOM 1458 N N . LYS C 1 34 ? 6.16792 8.49256 -5.73104 1.000 69.44448 34 LYS B N 1
ATOM 1459 C CA . LYS C 1 34 ? 5.79763 8.26915 -4.33742 1.000 70.32282 34 LYS B CA 1
ATOM 1460 C C . LYS C 1 34 ? 4.31522 8.55004 -4.13198 1.000 72.17076 34 LYS B C 1
ATOM 1461 O O . LYS C 1 34 ? 3.52286 7.62834 -3.91107 1.000 80.51783 34 LYS B O 1
ATOM 1467 N N . GLN C 1 35 ? 3.93752 9.82120 -4.20277 1.000 66.76200 35 GLN B N 1
ATOM 1468 C CA . GLN C 1 35 ? 2.55488 10.24550 -4.05828 1.000 68.87548 35 GLN B CA 1
ATOM 1469 C C . GLN C 1 35 ? 1.91721 10.40113 -5.43315 1.000 73.49929 35 GLN B C 1
ATOM 1470 O O . GLN C 1 35 ? 2.59837 10.66425 -6.42633 1.000 71.27742 35 GLN B O 1
ATOM 1476 N N . ASN C 1 36 ? 0.59596 10.23488 -5.48550 1.000 66.56956 36 ASN B N 1
ATOM 1477 C CA . ASN C 1 36 ? -0.14028 10.33479 -6.74534 1.000 64.48939 36 ASN B CA 1
ATOM 1478 C C . ASN C 1 36 ? -0.48622 11.79486 -7.05162 1.000 74.77430 36 ASN B C 1
ATOM 1479 O O . ASN C 1 36 ? -1.64301 12.17648 -7.22584 1.000 79.23592 36 ASN B O 1
ATOM 1484 N N . THR C 1 37 ? 0.55847 12.61584 -7.12156 1.000 75.05906 37 THR B N 1
ATOM 1485 C CA . THR C 1 37 ? 0.43532 14.04384 -7.38707 1.000 70.99025 37 THR B CA 1
ATOM 1486 C C . THR C 1 37 ? 1.06595 14.34523 -8.73961 1.000 63.88491 37 THR B C 1
ATOM 1487 O O . THR C 1 37 ? 2.23823 14.02606 -8.96578 1.000 59.27313 37 THR B O 1
ATOM 1491 N N . LEU C 1 38 ? 0.29001 14.96060 -9.63223 1.000 64.73993 38 LEU B N 1
ATOM 1492 C CA . LEU C 1 38 ? 0.74853 15.26812 -10.98598 1.000 65.95567 38 LEU B CA 1
ATOM 1493 C C . LEU C 1 38 ? 1.14205 16.74100 -11.03889 1.000 65.65488 38 LEU B C 1
ATOM 1494 O O . LEU C 1 38 ? 0.38981 17.60656 -11.48661 1.000 66.13884 38 LEU B O 1
ATOM 1499 N N . LEU C 1 39 ? 2.35393 17.01747 -10.57336 1.000 62.50737 39 LEU B N 1
ATOM 1500 C CA . LEU C 1 39 ? 2.89204 18.36838 -10.53358 1.000 56.51031 39 LEU B CA 1
ATOM 1501 C C . LEU C 1 39 ? 3.81415 18.58821 -11.72569 1.000 59.78674 39 LEU B C 1
ATOM 1502 O O . LEU C 1 39 ? 4.73227 17.79531 -11.95758 1.000 57.78822 39 LEU B O 1
ATOM 1507 N N . GLU C 1 40 ? 3.57286 19.66108 -12.47481 1.000 65.01131 40 GLU B N 1
ATOM 1508 C CA . GLU C 1 40 ? 4.47768 20.03843 -13.55132 1.000 56.33975 40 GLU B CA 1
ATOM 1509 C C . GLU C 1 40 ? 5.65753 20.83242 -13.00086 1.000 58.09820 40 GLU B C 1
ATOM 1510 O O . GLU C 1 40 ? 5.55962 21.49920 -11.96668 1.000 67.85139 40 GLU B O 1
ATOM 1516 N N . PHE C 1 41 ? 6.77908 20.76262 -13.71232 1.000 53.33813 41 PHE B N 1
ATOM 1517 C CA . PHE C 1 41 ? 8.03750 21.34164 -13.25847 1.000 50.91981 41 PHE B CA 1
ATOM 1518 C C . PHE C 1 41 ? 8.21830 22.73163 -13.85751 1.000 52.12934 41 PHE B C 1
ATOM 1519 O O . PHE C 1 41 ? 8.20215 22.89164 -15.08292 1.000 60.76577 41 PHE B O 1
ATOM 1527 N N . GLY C 1 42 ? 8.39585 23.72898 -12.99270 1.000 55.28818 42 GLY B N 1
ATOM 1528 C CA . GLY C 1 42 ? 8.70009 25.07573 -13.43527 1.000 57.66023 42 GLY B CA 1
ATOM 1529 C C . GLY C 1 42 ? 10.16047 25.23532 -13.80468 1.000 59.77553 42 GLY B C 1
ATOM 1530 O O . GLY C 1 42 ? 10.54174 25.00079 -14.95580 1.000 61.25894 42 GLY B O 1
ATOM 1531 N N . LYS C 1 43 ? 10.98912 25.62689 -12.83772 1.000 56.21897 43 LYS B N 1
ATOM 1532 C CA . LYS C 1 43 ? 12.42118 25.75610 -13.07093 1.000 58.47080 43 LYS B CA 1
ATOM 1533 C C . LYS C 1 43 ? 13.15081 25.74634 -11.73477 1.000 58.63381 43 LYS B C 1
ATOM 1534 O O . LYS C 1 43 ? 12.55755 25.97638 -10.67701 1.000 53.81780 43 LYS B O 1
ATOM 1540 N N . VAL C 1 44 ? 14.45580 25.46677 -11.80627 1.000 66.11306 44 VAL B N 1
ATOM 1541 C CA . VAL C 1 44 ? 15.29848 25.46313 -10.61646 1.000 63.00131 44 VAL B CA 1
ATOM 1542 C C . VAL C 1 44 ? 15.39566 26.87233 -10.04878 1.000 64.04753 44 VAL B C 1
ATOM 1543 O O . VAL C 1 44 ? 15.54718 27.85416 -10.78737 1.000 66.48647 44 VAL B O 1
ATOM 1547 N N . LEU C 1 45 ? 15.30980 26.98176 -8.72387 1.000 67.11827 45 LEU B N 1
ATOM 1548 C CA . LEU C 1 45 ? 15.40707 28.29174 -8.09525 1.000 59.21097 45 LEU B CA 1
ATOM 1549 C C . LEU C 1 45 ? 16.75607 28.47084 -7.40735 1.000 67.78243 45 LEU B C 1
ATOM 1550 O O . LEU C 1 45 ? 17.61441 29.21223 -7.90009 1.000 74.82282 45 LEU B O 1
ATOM 1555 N N . ASN C 1 46 ? 16.95037 27.80229 -6.27174 1.000 66.68245 46 ASN B N 1
ATOM 1556 C CA . ASN C 1 46 ? 18.19138 27.87579 -5.51661 1.000 58.31422 46 ASN B CA 1
ATOM 1557 C C . ASN C 1 46 ? 18.84996 26.50276 -5.47462 1.000 53.32861 46 ASN B C 1
ATOM 1558 O O . ASN C 1 46 ? 18.21333 25.47864 -5.73658 1.000 55.55934 46 ASN B O 1
ATOM 1563 N N . ALA C 1 47 ? 20.13860 26.48704 -5.13214 1.000 51.95660 47 ALA B N 1
ATOM 1564 C CA . ALA C 1 47 ? 20.91354 25.25353 -5.15816 1.000 58.28530 47 ALA B CA 1
ATOM 1565 C C . ALA C 1 47 ? 21.99168 25.28862 -4.08567 1.000 54.94265 47 ALA B C 1
ATOM 1566 O O . ALA C 1 47 ? 22.55319 26.34484 -3.78481 1.000 65.40023 47 ALA B O 1
ATOM 1568 N N . LYS C 1 48 ? 22.27877 24.11389 -3.52087 1.000 57.56776 48 LYS B N 1
ATOM 1569 C CA . LYS C 1 48 ? 23.33515 23.96089 -2.52072 1.000 55.20903 48 LYS B CA 1
ATOM 1570 C C . LYS C 1 48 ? 23.92750 22.56766 -2.68590 1.000 50.12194 48 LYS B C 1
ATOM 1571 O O . LYS C 1 48 ? 23.23314 21.57045 -2.46786 1.000 44.15415 48 LYS B O 1
ATOM 1577 N N . GLN C 1 49 ? 25.19708 22.50090 -3.08399 1.000 54.96473 49 GLN B N 1
ATOM 1578 C CA . GLN C 1 49 ? 25.88551 21.24140 -3.34454 1.000 58.88824 49 GLN B CA 1
ATOM 1579 C C . GLN C 1 49 ? 27.09332 21.15177 -2.42241 1.000 64.14505 49 GLN B C 1
ATOM 1580 O O . GLN C 1 49 ? 27.98512 22.00466 -2.47762 1.000 70.38802 49 GLN B O 1
ATOM 1586 N N . GLN C 1 50 ? 27.11836 20.12765 -1.57412 1.000 58.03352 50 GLN B N 1
ATOM 1587 C CA . GLN C 1 50 ? 28.24200 19.88032 -0.67726 1.000 53.12993 50 GLN B CA 1
ATOM 1588 C C . GLN C 1 50 ? 28.51050 18.38624 -0.64339 1.000 54.39672 50 GLN B C 1
ATOM 1589 O O . GLN C 1 50 ? 27.63147 17.60381 -0.27026 1.000 55.22031 50 GLN B O 1
ATOM 1595 N N . VAL C 1 51 ? 29.71613 17.99455 -1.03386 1.000 49.08856 51 VAL B N 1
ATOM 1596 C CA . VAL C 1 51 ? 30.08342 16.58633 -1.05380 1.000 39.74605 51 VAL B CA 1
ATOM 1597 C C . VAL C 1 51 ? 30.42307 16.15373 0.36518 1.000 45.67474 51 VAL B C 1
ATOM 1598 O O . VAL C 1 51 ? 31.13190 16.85890 1.09485 1.000 48.14096 51 VAL B O 1
ATOM 1602 N N . VAL C 1 52 ? 29.87338 15.01759 0.78033 1.000 51.56768 52 VAL B N 1
ATOM 1603 C CA . VAL C 1 52 ? 30.08180 14.49023 2.12239 1.000 48.52202 52 VAL B CA 1
ATOM 1604 C C . VAL C 1 52 ? 31.09585 13.35824 2.04957 1.000 43.62896 52 VAL B C 1
ATOM 1605 O O . VAL C 1 52 ? 30.98331 12.45329 1.21346 1.000 45.26970 52 VAL B O 1
ATOM 1609 N N . SER C 1 53 ? 32.12611 13.44648 2.88140 1.000 48.17438 53 SER B N 1
ATOM 1610 C CA . SER C 1 53 ? 33.11881 12.38553 2.99292 1.000 44.81548 53 SER B CA 1
ATOM 1611 C C . SER C 1 53 ? 33.13663 11.81665 4.40380 1.000 56.53099 53 SER B C 1
ATOM 1612 O O . SER C 1 53 ? 32.18272 12.00584 5.16292 1.000 54.78135 53 SER B O 1
ATOM 1615 N N . GLY C 1 54 ? 34.20823 11.12112 4.76084 1.000 61.08561 54 GLY B N 1
ATOM 1616 C CA . GLY C 1 54 ? 34.37651 10.58986 6.09863 1.000 56.60971 54 GLY B CA 1
ATOM 1617 C C . GLY C 1 54 ? 33.91399 9.15172 6.22496 1.000 50.72750 54 GLY B C 1
ATOM 1618 O O . GLY C 1 54 ? 33.66320 8.44324 5.24519 1.000 47.11340 54 GLY B O 1
ATOM 1619 N N . THR C 1 55 ? 33.78918 8.72563 7.48006 1.000 52.09942 55 THR B N 1
ATOM 1620 C CA . THR C 1 55 ? 33.39882 7.35760 7.80119 1.000 47.45407 55 THR B CA 1
ATOM 1621 C C . THR C 1 55 ? 32.67510 7.34641 9.14057 1.000 43.56563 55 THR B C 1
ATOM 1622 O O . THR C 1 55 ? 33.25659 7.68929 10.17314 1.000 41.27631 55 THR B O 1
ATOM 1626 N N . VAL C 1 56 ? 31.40298 6.96046 9.11990 1.000 42.00351 56 VAL B N 1
ATOM 1627 C CA . VAL C 1 56 ? 30.53982 7.03398 10.29356 1.000 35.79098 56 VAL B CA 1
ATOM 1628 C C . VAL C 1 56 ? 30.64056 5.73431 11.08446 1.000 38.29999 56 VAL B C 1
ATOM 1629 O O . VAL C 1 56 ? 30.72279 4.63892 10.51478 1.000 40.85153 56 VAL B O 1
ATOM 1633 N N . TYR C 1 57 ? 30.68130 5.86135 12.41085 1.000 40.62525 57 TYR B N 1
ATOM 1634 C CA . TYR C 1 57 ? 30.78510 4.71892 13.31478 1.000 33.31887 57 TYR B CA 1
ATOM 1635 C C . TYR C 1 57 ? 29.52208 4.64897 14.16155 1.000 31.66208 57 TYR B C 1
ATOM 1636 O O . TYR C 1 57 ? 29.16301 5.62467 14.82737 1.000 37.75878 57 TYR B O 1
ATOM 1645 N N . TYR C 1 58 ? 28.85877 3.49582 14.13874 1.000 34.20543 58 TYR B N 1
ATOM 1646 C CA . TYR C 1 58 ? 27.76964 3.20160 15.06125 1.000 34.32047 58 TYR B CA 1
ATOM 1647 C C . TYR C 1 58 ? 28.33112 2.33965 16.18326 1.000 34.99162 58 TYR B C 1
ATOM 1648 O O . TYR C 1 58 ? 28.88117 1.26556 15.92345 1.000 38.63496 58 TYR B O 1
ATOM 1657 N N . ILE C 1 59 ? 28.20295 2.80646 17.42143 1.000 31.92465 59 ILE B N 1
ATOM 1658 C CA . ILE C 1 59 ? 28.72917 2.09317 18.58001 1.000 33.59403 59 ILE B CA 1
ATOM 1659 C C . ILE C 1 59 ? 27.57543 1.75686 19.51220 1.000 35.78507 59 ILE B C 1
ATOM 1660 O O . ILE C 1 59 ? 26.81708 2.64577 19.92071 1.000 35.64194 59 ILE B O 1
ATOM 1665 N N . THR C 1 60 ? 27.43805 0.47333 19.83166 1.000 35.84467 60 THR B N 1
ATOM 1666 C CA . THR C 1 60 ? 26.57105 0.00267 20.90283 1.000 33.70450 60 THR B CA 1
ATOM 1667 C C . THR C 1 60 ? 27.44332 -0.27803 22.11778 1.000 36.93902 60 THR B C 1
ATOM 1668 O O . THR C 1 60 ? 28.35538 -1.10889 22.04819 1.000 41.12694 60 THR B O 1
ATOM 1672 N N . LEU C 1 61 ? 27.17447 0.41498 23.22200 1.000 41.61624 61 LEU B N 1
ATOM 1673 C CA . LEU C 1 61 ? 28.05957 0.35430 24.37438 1.000 43.43660 61 LEU B CA 1
ATOM 1674 C C . LEU C 1 61 ? 27.27170 0.16159 25.66192 1.000 41.98936 61 LEU B C 1
ATOM 1675 O O . LEU C 1 61 ? 26.09774 0.52910 25.76298 1.000 43.50385 61 LEU B O 1
ATOM 1680 N N . GLU C 1 62 ? 27.94507 -0.43097 26.64160 1.000 38.78123 62 GLU B N 1
ATOM 1681 C CA . GLU C 1 62 ? 27.44095 -0.58610 27.99658 1.000 47.16626 62 GLU B CA 1
ATOM 1682 C C . GLU C 1 62 ? 28.03815 0.51055 28.86681 1.000 44.51956 62 GLU B C 1
ATOM 1683 O O . GLU C 1 62 ? 29.22421 0.82980 28.74486 1.000 45.61744 62 GLU B O 1
ATOM 1689 N N . VAL C 1 63 ? 27.21337 1.09313 29.73768 1.000 44.25127 63 VAL B N 1
ATOM 1690 C CA . VAL C 1 63 ? 27.59031 2.27410 30.50634 1.000 47.04557 63 VAL B CA 1
ATOM 1691 C C . VAL C 1 63 ? 26.90246 2.19841 31.86608 1.000 44.89851 63 VAL B C 1
ATOM 1692 O O . VAL C 1 63 ? 25.99800 1.39099 32.08218 1.000 42.68088 63 VAL B O 1
ATOM 1696 N N . THR C 1 64 ? 27.33648 3.05049 32.79574 1.000 47.53231 64 THR B N 1
ATOM 1697 C CA . THR C 1 64 ? 26.82822 3.05383 34.16163 1.000 46.65624 64 THR B CA 1
ATOM 1698 C C . THR C 1 64 ? 26.38867 4.45841 34.55270 1.000 50.07016 64 THR B C 1
ATOM 1699 O O . THR C 1 64 ? 27.04231 5.44264 34.19514 1.000 52.83600 64 THR B O 1
ATOM 1703 N N . ASP C 1 65 ? 25.28164 4.54748 35.29144 1.000 49.32868 65 ASP B N 1
ATOM 1704 C CA . ASP C 1 65 ? 24.80356 5.82352 35.81221 1.000 52.42836 65 ASP B CA 1
ATOM 1705 C C . ASP C 1 65 ? 24.00847 5.55756 37.08008 1.000 48.58793 65 ASP B C 1
ATOM 1706 O O . ASP C 1 65 ? 23.06927 4.75722 37.06693 1.000 46.21819 65 ASP B O 1
ATOM 1711 N N . GLY C 1 66 ? 24.37660 6.23873 38.16176 1.000 52.98428 66 GLY B N 1
ATOM 1712 C CA . GLY C 1 66 ? 23.72043 6.01602 39.43876 1.000 46.35408 66 GLY B CA 1
ATOM 1713 C C . GLY C 1 66 ? 23.86395 4.60401 39.95665 1.000 55.10621 66 GLY B C 1
ATOM 1714 O O . GLY C 1 66 ? 22.96624 4.10698 40.65122 1.000 65.08786 66 GLY B O 1
ATOM 1715 N N . GLY C 1 67 ? 24.97373 3.93780 39.63058 1.000 52.91750 67 GLY B N 1
ATOM 1716 C CA . GLY C 1 67 ? 25.16695 2.54860 39.99795 1.000 44.81782 67 GLY B CA 1
ATOM 1717 C C . GLY C 1 67 ? 24.56665 1.59483 38.98489 1.000 41.82618 67 GLY B C 1
ATOM 1718 O O . GLY C 1 67 ? 25.14637 0.54817 38.67511 1.000 43.48468 67 GLY B O 1
ATOM 1719 N N . LYS C 1 68 ? 23.39174 1.95013 38.47261 1.000 36.94865 68 LYS B N 1
ATOM 1720 C CA . LYS C 1 68 ? 22.70859 1.12808 37.48724 1.000 36.15765 68 LYS B CA 1
ATOM 1721 C C . LYS C 1 68 ? 23.44835 1.15163 36.15534 1.000 45.23247 68 LYS B C 1
ATOM 1722 O O . LYS C 1 68 ? 24.05670 2.15381 35.77394 1.000 48.44024 68 LYS B O 1
ATOM 1728 N N . LYS C 1 69 ? 23.38878 0.03073 35.44330 1.000 46.20286 69 LYS B N 1
ATOM 1729 C CA . LYS C 1 69 ? 23.98834 -0.08788 34.12177 1.000 45.86788 69 LYS B CA 1
ATOM 1730 C C . LYS C 1 69 ? 22.93625 0.17730 33.05368 1.000 42.64728 69 LYS B C 1
ATOM 1731 O O . LYS C 1 69 ? 21.78409 -0.24319 33.18215 1.000 38.30859 69 LYS B O 1
ATOM 1737 N N . LYS C 1 70 ? 23.33397 0.89583 32.00920 1.000 43.84158 70 LYS B N 1
ATOM 1738 C CA . LYS C 1 70 ? 22.45436 1.22990 30.89895 1.000 44.82698 70 LYS B CA 1
ATOM 1739 C C . LYS C 1 70 ? 23.17670 0.94016 29.58870 1.000 40.67353 70 LYS B C 1
ATOM 1740 O O . LYS C 1 70 ? 24.40578 0.83922 29.54297 1.000 42.46966 70 LYS B O 1
ATOM 1746 N N . VAL C 1 71 ? 22.39671 0.80169 28.51726 1.000 35.03871 71 VAL B N 1
ATOM 1747 C CA . VAL C 1 71 ? 22.91523 0.54129 27.17723 1.000 41.50609 71 VAL B CA 1
ATOM 1748 C C . VAL C 1 71 ? 22.46491 1.66683 26.25639 1.000 45.01763 71 VAL B C 1
ATOM 1749 O O . VAL C 1 71 ? 21.26271 1.93060 26.12966 1.000 46.04363 71 VAL B O 1
ATOM 1753 N N . TYR C 1 72 ? 23.42697 2.31293 25.60484 1.000 43.09071 72 TYR B N 1
ATOM 1754 C CA . TYR C 1 72 ? 23.17451 3.42178 24.69830 1.000 42.67397 72 TYR B CA 1
ATOM 1755 C C . TYR C 1 72 ? 23.69721 3.09163 23.30503 1.000 41.50551 72 TYR B C 1
ATOM 1756 O O . TYR C 1 72 ? 24.47702 2.15553 23.10865 1.000 39.48417 72 TYR B O 1
ATOM 1765 N N . GLU C 1 73 ? 23.25752 3.88784 22.33265 1.000 46.00495 73 GLU B N 1
ATOM 1766 C CA . GLU C 1 73 ? 23.72851 3.80837 20.95673 1.000 34.09119 73 GLU B CA 1
ATOM 1767 C C . GLU C 1 73 ? 24.32477 5.15118 20.56681 1.000 36.82863 73 GLU B C 1
ATOM 1768 O O . GLU C 1 73 ? 23.67443 6.18979 20.72139 1.000 38.41813 73 GLU B O 1
ATOM 1774 N N . ALA C 1 74 ? 25.55327 5.12918 20.05722 1.000 36.20719 74 ALA B N 1
ATOM 1775 C CA . ALA C 1 74 ? 26.30539 6.34470 19.76302 1.000 38.53636 74 ALA B CA 1
ATOM 1776 C C . ALA C 1 74 ? 26.72599 6.33785 18.29956 1.000 36.55236 74 ALA B C 1
ATOM 1777 O O . ALA C 1 74 ? 27.56491 5.52634 17.89372 1.000 30.77594 74 ALA B O 1
ATOM 1779 N N . LYS C 1 75 ? 26.14976 7.24536 17.51392 1.000 40.24329 75 LYS B N 1
ATOM 1780 C CA . LYS C 1 75 ? 26.54153 7.44020 16.12158 1.000 40.48391 75 LYS B CA 1
ATOM 1781 C C . LYS C 1 75 ? 27.60082 8.53515 16.06762 1.000 33.48711 75 LYS B C 1
ATOM 1782 O O . LYS C 1 75 ? 27.29444 9.71536 16.26447 1.000 37.20436 75 LYS B O 1
ATOM 1788 N N . ILE C 1 76 ? 28.84430 8.14467 15.80665 1.000 30.64872 76 ILE B N 1
ATOM 1789 C CA . ILE C 1 76 ? 29.96009 9.07708 15.71356 1.000 30.89352 76 ILE B CA 1
ATOM 1790 C C . ILE C 1 76 ? 30.32485 9.24657 14.24828 1.000 35.64285 76 ILE B C 1
ATOM 1791 O O . ILE C 1 76 ? 30.25477 8.30252 13.45424 1.000 43.11272 76 ILE B O 1
ATOM 1796 N N . TRP C 1 77 ? 30.71786 10.46211 13.88418 1.000 36.40473 77 TRP B N 1
ATOM 1797 C CA . TRP C 1 77 ? 31.13111 10.78042 12.52749 1.000 35.57506 77 TRP B CA 1
ATOM 1798 C C . TRP C 1 77 ? 32.54260 11.34877 12.54817 1.000 36.99825 77 TRP B C 1
ATOM 1799 O O . TRP C 1 77 ? 32.93025 12.05462 13.48369 1.000 43.72680 77 TRP B O 1
ATOM 1810 N N . GLU C 1 78 ? 33.31252 11.03785 11.50814 1.00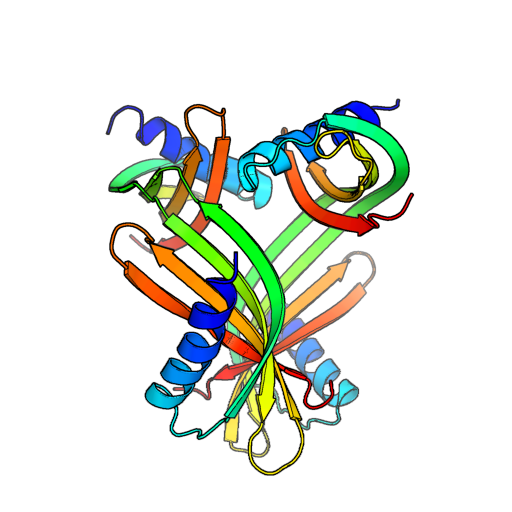0 37.86429 78 GLU B N 1
ATOM 1811 C CA . GLU C 1 78 ? 34.72515 11.38182 11.48559 1.000 44.52269 78 GLU B CA 1
ATOM 1812 C C . GLU C 1 78 ? 35.13854 11.93367 10.13074 1.000 51.80669 78 GLU B C 1
ATOM 1813 O O . GLU C 1 78 ? 34.58584 11.56984 9.09013 1.000 52.24304 78 GLU B O 1
ATOM 1819 N N . LYS C 1 79 ? 36.12212 12.82925 10.17184 1.000 49.60358 79 LYS B N 1
ATOM 1820 C CA . LYS C 1 79 ? 36.92835 13.21493 9.01590 1.000 48.59104 79 LYS B CA 1
ATOM 1821 C C . LYS C 1 79 ? 38.36796 13.10787 9.49891 1.000 52.04679 79 LYS B C 1
ATOM 1822 O O . LYS C 1 79 ? 38.99982 14.11667 9.84238 1.000 58.89634 79 LYS B O 1
ATOM 1828 N N . PRO C 1 80 ? 38.91463 11.88966 9.54783 1.000 54.93334 80 PRO B N 1
ATOM 1829 C CA . PRO C 1 80 ? 40.13522 11.65693 10.33903 1.000 54.51482 80 PRO B CA 1
ATOM 1830 C C . PRO C 1 80 ? 41.35049 12.45113 9.89079 1.000 52.72955 80 PRO B C 1
ATOM 1831 O O . PRO C 1 80 ? 42.21724 12.74761 10.72275 1.000 50.43978 80 PRO B O 1
ATOM 1835 N N . TRP C 1 81 ? 41.45196 12.80725 8.61148 1.000 62.66565 81 TRP B N 1
ATOM 1836 C CA . TRP C 1 81 ? 42.61931 13.54409 8.14661 1.000 64.51851 81 TRP B CA 1
ATOM 1837 C C . TRP C 1 81 ? 42.52015 15.03938 8.41925 1.000 58.60653 81 TRP B C 1
ATOM 1838 O O . TRP C 1 81 ? 43.51475 15.75163 8.24248 1.000 58.65644 81 TRP B O 1
ATOM 1849 N N . LEU C 1 82 ? 41.35500 15.52850 8.84297 1.000 56.80527 82 LEU B N 1
ATOM 1850 C CA . LEU C 1 82 ? 41.14388 16.94453 9.11273 1.000 50.91245 82 LEU B CA 1
ATOM 1851 C C . LEU C 1 82 ? 40.98301 17.24474 10.59644 1.000 53.45391 82 LEU B C 1
ATOM 1852 O O . LEU C 1 82 ? 40.60149 18.36531 10.94900 1.000 57.74871 82 LEU B O 1
ATOM 1857 N N . ASN C 1 83 ? 41.26816 16.27911 11.46827 1.000 52.95609 83 ASN B N 1
ATOM 1858 C CA . ASN C 1 83 ? 41.04636 16.40961 12.90770 1.000 47.98125 83 ASN B CA 1
ATOM 1859 C C . ASN C 1 83 ? 39.59789 16.80201 13.19757 1.000 47.68685 83 ASN B C 1
ATOM 1860 O O . ASN C 1 83 ? 39.30671 17.85247 13.77256 1.000 46.71953 83 ASN B O 1
ATOM 1865 N N . PHE C 1 84 ? 38.68256 15.93330 12.77506 1.000 51.09775 84 PHE B N 1
ATOM 1866 C CA . PHE C 1 84 ? 37.25395 16.13520 12.98252 1.000 49.28270 84 PHE B CA 1
ATOM 1867 C C . PHE C 1 84 ? 36.66337 14.93341 13.70299 1.000 46.43028 84 PHE B C 1
ATOM 1868 O O . PHE C 1 84 ? 36.71482 13.80934 13.19246 1.000 44.88851 84 PHE B O 1
ATOM 1876 N N . LYS C 1 85 ? 36.10574 15.17850 14.88651 1.000 42.47377 85 LYS B N 1
ATOM 1877 C CA . LYS C 1 85 ? 35.35697 14.18497 15.64829 1.000 43.97100 85 LYS B CA 1
ATOM 1878 C C . LYS C 1 85 ? 34.02584 14.81984 16.02439 1.000 43.83433 85 LYS B C 1
ATOM 1879 O O . LYS C 1 85 ? 33.98826 15.75356 16.83254 1.000 47.25776 85 LYS B O 1
ATOM 1885 N N . GLU C 1 86 ? 32.93885 14.32961 15.43493 1.000 39.65751 86 GLU B N 1
ATOM 1886 C CA . GLU C 1 86 ? 31.61495 14.88350 15.67576 1.000 41.03472 86 GLU B CA 1
ATOM 1887 C C . GLU C 1 86 ? 30.65952 13.76212 16.05542 1.000 34.97164 86 GLU B C 1
ATOM 1888 O O . GLU C 1 86 ? 30.67974 12.68599 15.45126 1.000 37.38418 86 GLU B O 1
ATOM 1894 N N . LEU C 1 87 ? 29.82727 14.01881 17.06162 1.000 32.67524 87 LEU B N 1
ATOM 1895 C CA . LEU C 1 87 ? 28.90211 13.02908 17.60444 1.000 36.60290 87 LEU B CA 1
ATOM 1896 C C . LEU C 1 87 ? 27.47971 13.43337 17.23689 1.000 33.84929 87 LEU B C 1
ATOM 1897 O O . LEU C 1 87 ? 26.97455 14.45367 17.71741 1.000 43.55673 87 LEU B O 1
ATOM 1902 N N . GLN C 1 88 ? 26.83108 12.62359 16.39959 1.000 29.05825 88 GLN B N 1
ATOM 1903 C CA . GLN C 1 88 ? 25.50387 12.94924 15.89436 1.000 39.91225 88 GLN B CA 1
ATOM 1904 C C . GLN C 1 88 ? 24.36767 12.39896 16.74620 1.000 45.40533 88 GLN B C 1
ATOM 1905 O O . GLN C 1 88 ? 23.24287 12.90169 16.64332 1.000 50.34968 88 GLN B O 1
ATOM 1911 N N . GLU C 1 89 ? 24.61899 11.38959 17.57633 1.000 38.76600 89 GLU B N 1
ATOM 1912 C CA . GLU C 1 89 ? 23.52102 10.68645 18.22379 1.000 32.61635 89 GLU B CA 1
ATOM 1913 C C . GLU C 1 89 ? 24.01295 10.04397 19.51279 1.000 40.88911 89 GLU B C 1
ATOM 1914 O O . GLU C 1 89 ? 25.16919 9.62440 19.61160 1.000 36.89612 89 GLU B O 1
ATOM 1920 N N . PHE C 1 90 ? 23.11622 9.97961 20.50479 1.000 44.97042 90 PHE B N 1
ATOM 1921 C CA . PHE C 1 90 ? 23.35725 9.27421 21.75966 1.000 41.14093 90 PHE B CA 1
ATOM 1922 C C . PHE C 1 90 ? 22.00690 8.78028 22.28827 1.000 44.09375 90 PHE B C 1
ATOM 1923 O O . PHE C 1 90 ? 21.47921 9.24274 23.29970 1.000 39.08403 90 PHE B O 1
ATOM 1931 N N . LYS C 1 91 ? 21.43580 7.80921 21.58142 1.000 44.68405 91 LYS B N 1
ATOM 1932 C CA . LYS C 1 91 ? 20.14767 7.23877 21.94469 1.000 44.88209 91 LYS B CA 1
ATOM 1933 C C . LYS C 1 91 ? 20.30300 6.24407 23.08924 1.000 43.36895 91 LYS B C 1
ATOM 1934 O O . LYS C 1 91 ? 21.34243 5.59755 23.24052 1.000 40.12126 91 LYS B O 1
ATOM 1940 N N . LEU C 1 92 ? 19.25419 6.12960 23.90281 1.000 52.60627 92 LEU B N 1
ATOM 1941 C CA . LEU C 1 92 ? 19.21432 5.15911 24.99332 1.000 48.22720 92 LEU B CA 1
ATOM 1942 C C . LEU C 1 92 ? 18.52251 3.89739 24.49322 1.000 54.72678 92 LEU B C 1
ATOM 1943 O O . LEU C 1 92 ? 17.32729 3.91684 24.18199 1.000 58.66854 92 LEU B O 1
ATOM 1948 N N . ILE C 1 93 ? 19.27198 2.80030 24.41792 1.000 54.86669 93 ILE B N 1
ATOM 1949 C CA . ILE C 1 93 ? 18.71127 1.54787 23.92268 1.000 45.49716 93 ILE B CA 1
ATOM 1950 C C . ILE C 1 93 ? 17.91446 0.84684 25.01204 1.000 48.68832 93 ILE B C 1
ATOM 1951 O O . ILE C 1 93 ? 16.71995 0.57012 24.85427 1.000 52.96450 93 ILE B O 1
ATOM 1956 N N . ASP C 1 94 ? 18.56486 0.54814 26.13318 1.000 43.20040 94 ASP B N 1
ATOM 1957 C CA . ASP C 1 94 ? 18.00552 -0.34306 27.13929 1.000 39.72053 94 ASP B CA 1
ATOM 1958 C C . ASP C 1 94 ? 18.00308 0.34526 28.49283 1.000 41.38583 94 ASP B C 1
ATOM 1959 O O . ASP C 1 94 ? 19.05384 0.78034 28.97690 1.000 42.30860 94 ASP B O 1
ATOM 1964 N N . ASP C 1 95 ? 16.82237 0.43104 29.10261 1.000 45.08870 95 ASP B N 1
ATOM 1965 C CA . ASP C 1 95 ? 16.71993 0.94616 30.46083 1.000 46.06253 95 ASP B CA 1
ATOM 1966 C C . ASP C 1 95 ? 17.17776 -0.08126 31.48436 1.000 46.68826 95 ASP B C 1
ATOM 1967 O O . ASP C 1 95 ? 17.84266 0.26813 32.46655 1.000 42.53977 95 ASP B O 1
ATOM 1972 N N . ALA C 1 96 ? 16.82803 -1.34954 31.27179 1.000 49.77924 96 ALA B N 1
ATOM 1973 C CA . ALA C 1 96 ? 17.13344 -2.42944 32.20663 1.000 44.60901 96 ALA B CA 1
ATOM 1974 C C . ALA C 1 96 ? 17.82555 -3.55159 31.44599 1.000 44.91540 96 ALA B C 1
ATOM 1975 O O . ALA C 1 96 ? 17.16636 -4.47733 30.94621 1.000 50.26916 96 ALA B O 1
ATOM 1977 N N . PRO C 1 97 ? 19.15734 -3.50211 31.31395 1.000 43.78466 97 PRO B N 1
ATOM 1978 C CA . PRO C 1 97 ? 19.91624 -4.60508 30.72255 1.000 51.89951 97 PRO B CA 1
ATOM 1979 C C . PRO C 1 97 ? 20.05837 -5.76914 31.69759 1.000 46.21700 97 PRO B C 1
ATOM 1980 O O . PRO C 1 97 ? 19.68729 -6.88973 31.34864 1.000 51.60255 97 PRO B O 1
ATOM 1984 N N . SER D 1 17 ? 4.63416 12.78926 37.02580 1.000 76.20555 17 SER D N 1
ATOM 1985 C CA . SER D 1 17 ? 4.53690 12.81488 38.47999 1.000 72.32264 17 SER D CA 1
ATOM 1986 C C . SER D 1 17 ? 4.59781 14.24509 39.01650 1.000 72.66292 17 SER D C 1
ATOM 1987 O O . SER D 1 17 ? 5.66098 14.86655 39.03861 1.000 66.24271 17 SER D O 1
ATOM 1990 N N . LEU D 1 18 ? 3.43742 14.74711 39.44195 1.000 58.99555 18 LEU D N 1
ATOM 1991 C CA . LEU D 1 18 ? 3.28956 16.08044 40.01632 1.000 63.95555 18 LEU D CA 1
ATOM 1992 C C . LEU D 1 18 ? 3.66446 17.18447 39.03294 1.000 68.74509 18 LEU D C 1
ATOM 1993 O O . LEU D 1 18 ? 2.84026 17.58616 38.20444 1.000 67.56635 18 LEU D O 1
ATOM 1998 N N . GLU D 1 19 ? 4.90328 17.68071 39.12228 1.000 68.83322 19 GLU D N 1
ATOM 1999 C CA . GLU D 1 19 ? 5.28223 18.89186 38.39563 1.000 69.74622 19 GLU D CA 1
ATOM 2000 C C . GLU D 1 19 ? 5.16152 18.71529 36.88671 1.000 71.13373 19 GLU D C 1
ATOM 2001 O O . GLU D 1 19 ? 4.78690 19.65447 36.17435 1.000 63.01738 19 GLU D O 1
ATOM 2007 N N . ILE D 1 20 ? 5.48169 17.52373 36.37960 1.000 68.88768 20 ILE D N 1
ATOM 2008 C CA . ILE D 1 20 ? 5.42866 17.29060 34.93855 1.000 59.96759 20 ILE D CA 1
ATOM 2009 C C . ILE D 1 20 ? 3.99696 17.41867 34.42800 1.000 65.53573 20 ILE D C 1
ATOM 2010 O O . ILE D 1 20 ? 3.75926 17.92953 33.32671 1.000 66.64180 20 ILE D O 1
ATOM 2015 N N . ASP D 1 21 ? 3.01937 16.96213 35.21939 1.000 67.96586 21 ASP D N 1
ATOM 2016 C CA . ASP D 1 21 ? 1.62078 17.09385 34.81523 1.000 65.64092 21 ASP D CA 1
ATOM 2017 C C . ASP D 1 21 ? 1.16259 18.54590 34.87899 1.000 64.06298 21 ASP D C 1
ATOM 2018 O O . ASP D 1 21 ? 0.40911 19.00098 34.01057 1.000 62.69705 21 ASP D O 1
ATOM 2023 N N . SER D 1 22 ? 1.59402 19.28481 35.90672 1.000 65.59103 22 SER D N 1
ATOM 2024 C CA . SER D 1 22 ? 1.32358 20.72038 35.95137 1.000 57.16211 22 SER D CA 1
ATOM 2025 C C . SER D 1 22 ? 1.97031 21.44581 34.77822 1.000 60.70345 22 SER D C 1
ATOM 2026 O O . SER D 1 22 ? 1.38949 22.38435 34.22353 1.000 65.20262 22 SER D O 1
ATOM 2029 N N . LEU D 1 23 ? 3.18318 21.03990 34.40285 1.000 62.20176 23 LEU D N 1
ATOM 2030 C CA . LEU D 1 23 ? 3.83636 21.60922 33.22877 1.000 55.90303 23 LEU D CA 1
ATOM 2031 C C . LEU D 1 23 ? 3.08873 21.24632 31.95564 1.000 57.83348 23 LEU D C 1
ATOM 2032 O O . LEU D 1 23 ? 2.77290 22.11604 31.13470 1.000 65.16672 23 LEU D O 1
ATOM 2037 N N . ALA D 1 24 ? 2.80869 19.95667 31.77066 1.000 57.78380 24 ALA D N 1
ATOM 2038 C CA . ALA D 1 24 ? 2.04699 19.52882 30.60678 1.000 54.36090 24 ALA D CA 1
ATOM 2039 C C . ALA D 1 24 ? 0.65854 20.15395 30.59025 1.000 60.10865 24 ALA D C 1
ATOM 2040 O O . ALA D 1 24 ? 0.09598 20.38081 29.51327 1.000 60.14204 24 ALA D O 1
ATOM 2042 N N . ARG D 1 25 ? 0.09263 20.44572 31.76478 1.000 66.80327 25 ARG D N 1
ATOM 2043 C CA . ARG D 1 25 ? -1.14646 21.21681 31.81287 1.000 65.57897 25 ARG D CA 1
ATOM 2044 C C . ARG D 1 25 ? -0.95228 22.59116 31.18640 1.000 61.32155 25 ARG D C 1
ATOM 2045 O O . ARG D 1 25 ? -1.75636 23.02954 30.35582 1.000 60.96201 25 ARG D O 1
ATOM 2053 N N . PHE D 1 26 ? 0.11864 23.28584 31.57986 1.000 59.18237 26 PHE D N 1
ATOM 2054 C CA . PHE D 1 26 ? 0.38550 24.61772 31.04933 1.000 57.82997 26 PHE D CA 1
ATOM 2055 C C . PHE D 1 26 ? 0.59376 24.56418 29.54057 1.000 66.97808 26 PHE D C 1
ATOM 2056 O O . PHE D 1 26 ? 0.15655 25.46227 28.81109 1.000 68.93051 26 PHE D O 1
ATOM 2064 N N . ALA D 1 27 ? 1.25644 23.50917 29.05507 1.000 66.54150 27 ALA D N 1
ATOM 2065 C CA . ALA D 1 27 ? 1.49752 23.37303 27.62217 1.000 58.94146 27 ALA D CA 1
ATOM 2066 C C . ALA D 1 27 ? 0.18966 23.31375 26.84665 1.000 58.23795 27 ALA D C 1
ATOM 2067 O O . ALA D 1 27 ? 0.05572 23.94443 25.79213 1.000 62.30550 27 ALA D O 1
ATOM 2069 N N . VAL D 1 28 ? -0.78743 22.56198 27.35414 1.000 56.13059 28 VAL D N 1
ATOM 2070 C CA . VAL D 1 28 ? -2.08739 22.49226 26.69519 1.000 57.76386 28 VAL D CA 1
ATOM 2071 C C . VAL D 1 28 ? -2.80335 23.83280 26.78687 1.000 63.14128 28 VAL D C 1
ATOM 2072 O O . VAL D 1 28 ? -3.34534 24.33235 25.79429 1.000 65.80901 28 VAL D O 1
ATOM 2076 N N . ASP D 1 29 ? -2.81467 24.43490 27.97963 1.000 60.57470 29 ASP D N 1
ATOM 2077 C CA . ASP D 1 29 ? -3.50852 25.70609 28.16203 1.000 62.00921 29 ASP D CA 1
ATOM 2078 C C . ASP D 1 29 ? -2.93255 26.78684 27.25493 1.000 70.31920 29 ASP D C 1
ATOM 2079 O O . ASP D 1 29 ? -3.67194 27.63462 26.74048 1.000 69.95731 29 ASP D O 1
ATOM 2084 N N . GLU D 1 30 ? -1.61437 26.77014 27.04349 1.000 72.44018 30 GLU D N 1
ATOM 2085 C CA . GLU D 1 30 ? -1.00004 27.70524 26.10583 1.000 72.19714 30 GLU D CA 1
ATOM 2086 C C . GLU D 1 30 ? -1.50754 27.47025 24.68819 1.000 68.50392 30 GLU D C 1
ATOM 2087 O O . GLU D 1 30 ? -1.82426 28.42108 23.96351 1.000 74.45596 30 GLU D O 1
ATOM 2093 N N . HIS D 1 31 ? -1.58932 26.20265 24.27344 1.000 65.18172 31 HIS D N 1
ATOM 2094 C CA . HIS D 1 31 ? -2.10663 25.89560 22.94368 1.000 62.44324 31 HIS D CA 1
ATOM 2095 C C . HIS D 1 31 ? -3.57164 26.28813 22.81674 1.000 65.15681 31 HIS D C 1
ATOM 2096 O O . HIS D 1 31 ? -3.99189 26.81690 21.78065 1.000 60.99656 31 HIS D O 1
ATOM 2103 N N . ASN D 1 32 ? -4.36725 26.02638 23.85826 1.000 68.71232 32 ASN D N 1
ATOM 2104 C CA . ASN D 1 32 ? -5.77410 26.41141 23.83155 1.000 65.89114 32 ASN D CA 1
ATOM 2105 C C . ASN D 1 32 ? -5.93975 27.91282 23.65857 1.000 70.97266 32 ASN D C 1
ATOM 2106 O O . ASN D 1 32 ? -6.94813 28.36657 23.10590 1.000 76.21942 32 ASN D O 1
ATOM 2111 N N . LYS D 1 33 ? -4.96631 28.69688 24.12002 1.000 66.98969 33 LYS D N 1
ATOM 2112 C CA . LYS D 1 33 ? -5.03957 30.14323 23.95761 1.000 68.72587 33 LYS D CA 1
ATOM 2113 C C . LYS D 1 33 ? -4.49730 30.57008 22.59795 1.000 68.77086 33 LYS D C 1
ATOM 2114 O O . LYS D 1 33 ? -5.10285 31.40610 21.91828 1.000 73.33613 33 LYS D O 1
ATOM 2120 N N . LYS D 1 34 ? -3.36357 29.99650 22.18157 1.000 70.33877 34 LYS D N 1
ATOM 2121 C CA . LYS D 1 34 ? -2.63565 30.53668 21.03539 1.000 73.39982 34 LYS D CA 1
ATOM 2122 C C . LYS D 1 34 ? -3.43733 30.42215 19.74345 1.000 76.47644 34 LYS D C 1
ATOM 2123 O O . LYS D 1 34 ? -3.38459 31.32192 18.89677 1.000 81.24988 34 LYS D O 1
ATOM 2129 N N . GLN D 1 35 ? -4.18962 29.32953 19.56903 1.000 73.92127 35 GLN D N 1
ATOM 2130 C CA . GLN D 1 35 ? -4.96929 29.16303 18.34698 1.000 69.50099 35 GLN D CA 1
ATOM 2131 C C . GLN D 1 35 ? -6.34306 28.55284 18.61427 1.000 68.44451 35 GLN D C 1
ATOM 2132 O O . GLN D 1 35 ? -6.91114 27.89804 17.73376 1.000 77.62448 35 GLN D O 1
ATOM 2138 N N . ASN D 1 36 ? -6.88445 28.74483 19.81915 1.000 68.64334 36 ASN D N 1
ATOM 2139 C CA . ASN D 1 36 ? -8.28671 28.43774 20.11269 1.000 71.38234 36 ASN D CA 1
ATOM 2140 C C . ASN D 1 36 ? -8.60906 26.95611 19.90930 1.000 61.10962 36 ASN D C 1
ATOM 2141 O O . ASN D 1 36 ? -9.67124 26.60122 19.39340 1.000 55.26004 36 ASN D O 1
ATOM 2146 N N . THR D 1 37 ? -7.69403 26.07931 20.31867 1.000 65.77525 37 THR D N 1
ATOM 2147 C CA . THR D 1 37 ? -7.88927 24.63772 20.20385 1.000 64.29344 37 THR D CA 1
ATOM 2148 C C . THR D 1 37 ? -8.30640 24.08097 21.55964 1.000 67.36755 37 THR D C 1
ATOM 2149 O O . THR D 1 37 ? -7.56209 24.18973 22.53669 1.000 63.99438 37 THR D O 1
ATOM 2153 N N . LEU D 1 38 ? -9.49182 23.47345 21.60859 1.000 64.61053 38 LEU D N 1
ATOM 2154 C CA . LEU D 1 38 ? -10.08943 22.98497 22.85095 1.000 63.49763 38 LEU D CA 1
ATOM 2155 C C . LEU D 1 38 ? -9.56419 21.58300 23.19837 1.000 67.82707 38 LEU D C 1
ATOM 2156 O O . LEU D 1 38 ? -10.28534 20.58730 23.22345 1.000 69.36809 38 LEU D O 1
ATOM 2161 N N . LEU D 1 39 ? -8.26979 21.53236 23.51424 1.000 68.13547 39 LEU D N 1
ATOM 2162 C CA . LEU D 1 39 ? -7.64109 20.27371 23.90257 1.000 70.08896 39 LEU D CA 1
ATOM 2163 C C . LEU D 1 39 ? -7.91466 19.97787 25.37246 1.000 72.68512 39 LEU D C 1
ATOM 2164 O O . LEU D 1 39 ? -7.74503 20.84742 26.23310 1.000 73.14781 39 LEU D O 1
ATOM 2169 N N . GLU D 1 40 ? -8.33833 18.74879 25.65670 1.000 77.43206 40 GLU D N 1
ATOM 2170 C CA . GLU D 1 40 ? -8.61188 18.30369 27.01686 1.000 82.10310 40 GLU D CA 1
ATOM 2171 C C . GLU D 1 40 ? -7.47886 17.39272 27.47101 1.000 83.92761 40 GLU D C 1
ATOM 2172 O O . GLU D 1 40 ? -7.09135 16.46748 26.74891 1.000 80.53561 40 GLU D O 1
ATOM 2178 N N . PHE D 1 41 ? -6.95300 17.66087 28.66287 1.000 86.20930 41 PHE D N 1
ATOM 2179 C CA . PHE D 1 41 ? -5.73452 17.01637 29.12836 1.000 89.02534 41 PHE D CA 1
ATOM 2180 C C . PHE D 1 41 ? -5.94652 15.52373 29.37091 1.000 72.98747 41 PHE D C 1
ATOM 2181 O O . PHE D 1 41 ? -7.06777 15.04452 29.55736 1.000 74.48483 41 PHE D O 1
ATOM 2189 N N . GLY D 1 42 ? -4.83664 14.78794 29.36510 1.000 67.47285 42 GLY D N 1
ATOM 2190 C CA . GLY D 1 42 ? -4.85734 13.35948 29.60619 1.000 69.53135 42 GLY D CA 1
ATOM 2191 C C . GLY D 1 42 ? -3.66507 12.88666 30.41314 1.000 72.57195 42 GLY D C 1
ATOM 2192 O O . GLY D 1 42 ? -3.38775 13.42148 31.49034 1.000 74.76616 42 GLY D O 1
ATOM 2193 N N . LYS D 1 43 ? -2.94763 11.88787 29.90314 1.000 70.34928 43 LYS D N 1
ATOM 2194 C CA . LYS D 1 43 ? -1.80034 11.32884 30.59999 1.000 67.41847 43 LYS D CA 1
ATOM 2195 C C . LYS D 1 43 ? -0.51827 12.05584 30.19463 1.000 59.87628 43 LYS D C 1
ATOM 2196 O O . LYS D 1 43 ? -0.52971 13.01567 29.41996 1.000 60.61374 43 LYS D O 1
ATOM 2202 N N . VAL D 1 44 ? 0.60563 11.58963 30.73436 1.000 55.55646 44 VAL D N 1
ATOM 2203 C CA . VAL D 1 44 ? 1.93337 12.06008 30.35767 1.000 61.21949 44 VAL D CA 1
ATOM 2204 C C . VAL D 1 44 ? 2.75805 10.81777 30.05338 1.000 64.55377 44 VAL D C 1
ATOM 2205 O O . VAL D 1 44 ? 3.14096 10.08082 30.97161 1.000 69.24987 44 VAL D O 1
ATOM 2209 N N . LEU D 1 45 ? 3.03085 10.58179 28.76869 1.000 62.15331 45 LEU D N 1
ATOM 2210 C CA . LEU D 1 45 ? 3.64145 9.32368 28.35403 1.000 53.66725 45 LEU D CA 1
ATOM 2211 C C . LEU D 1 45 ? 5.14243 9.28311 28.60760 1.000 56.65511 45 LEU D C 1
ATOM 2212 O O . LEU D 1 45 ? 5.67588 8.22048 28.94285 1.000 60.89762 45 LEU D O 1
ATOM 2217 N N . ASN D 1 46 ? 5.83830 10.40511 28.44565 1.000 56.97657 46 ASN D N 1
ATOM 2218 C CA . ASN D 1 46 ? 7.29026 10.40823 28.52693 1.000 60.50671 46 ASN D CA 1
ATOM 2219 C C . ASN D 1 46 ? 7.74401 11.71075 29.16888 1.000 59.36568 46 ASN D C 1
ATOM 2220 O O . ASN D 1 46 ? 6.94936 12.62746 29.38871 1.000 62.84381 46 ASN D O 1
ATOM 2225 N N . ALA D 1 47 ? 9.03949 11.78632 29.47144 1.000 60.59305 47 ALA D N 1
ATOM 2226 C CA . ALA D 1 47 ? 9.58807 12.97190 30.11754 1.000 57.08651 47 ALA D CA 1
ATOM 2227 C C . ALA D 1 47 ? 11.09709 13.00227 29.94217 1.000 65.50246 47 ALA D C 1
ATOM 2228 O O . ALA D 1 47 ? 11.77909 12.01509 30.23630 1.000 66.99562 47 ALA D O 1
ATOM 2230 N N . LYS D 1 48 ? 11.60653 14.13498 29.46450 1.000 67.44462 48 LYS D N 1
ATOM 2231 C CA . LYS D 1 48 ? 13.02919 14.43953 29.47223 1.000 57.67733 48 LYS D CA 1
ATOM 2232 C C . LYS D 1 48 ? 13.21551 15.78661 30.15218 1.000 54.36125 48 LYS D C 1
ATOM 2233 O O . LYS D 1 48 ? 12.41530 16.70646 29.95269 1.000 46.71367 48 LYS D O 1
ATOM 2239 N N . GLN D 1 49 ? 14.26587 15.90296 30.95865 1.000 57.45423 49 GLN D N 1
ATOM 2240 C CA . GLN D 1 49 ? 14.56495 17.16946 31.61862 1.000 58.66021 49 GLN D CA 1
ATOM 2241 C C . GLN D 1 49 ? 16.07667 17.29514 31.75288 1.000 63.88865 49 GLN D C 1
ATOM 2242 O O . GLN D 1 49 ? 16.72712 16.46740 32.39962 1.000 69.12398 49 GLN D O 1
ATOM 2248 N N . GLN D 1 50 ? 16.64067 18.30626 31.09793 1.000 65.49514 50 GLN D N 1
ATOM 2249 C CA . GLN D 1 50 ? 18.05859 18.61112 31.21872 1.000 66.50606 50 GLN D CA 1
ATOM 2250 C C . GLN D 1 50 ? 18.22037 20.07466 31.59087 1.000 61.12036 50 GLN D C 1
ATOM 2251 O O . GLN D 1 50 ? 17.55626 20.94845 31.02178 1.000 47.97619 50 GLN D O 1
ATOM 2257 N N . VAL D 1 51 ? 19.08412 20.33296 32.56556 1.000 61.16067 51 VAL D N 1
ATOM 2258 C CA . VAL D 1 51 ? 19.33476 21.69030 33.03080 1.000 52.45680 51 VAL D CA 1
ATOM 2259 C C . VAL D 1 51 ? 20.32829 22.34560 32.08240 1.000 53.85326 51 VAL D C 1
ATOM 2260 O O . VAL D 1 51 ? 21.44111 21.84562 31.88722 1.000 52.52346 51 VAL D O 1
ATOM 2264 N N . VAL D 1 52 ? 19.92048 23.45048 31.47662 1.000 57.34238 52 VAL D N 1
ATOM 2265 C CA . VAL D 1 52 ? 20.77849 24.20617 30.57538 1.000 52.38023 52 VAL D CA 1
ATOM 2266 C C . VAL D 1 52 ? 21.55680 25.22570 31.39301 1.000 47.56018 52 VAL D C 1
ATOM 2267 O O . VAL D 1 52 ? 20.97344 25.98162 32.17800 1.000 47.32756 52 VAL D O 1
ATOM 2271 N N . SER D 1 53 ? 22.87560 25.24055 31.21997 1.000 49.96338 53 SER D N 1
ATOM 2272 C CA . SER D 1 53 ? 23.73499 26.15147 31.96777 1.000 47.16492 53 SER D CA 1
ATOM 2273 C C . SER D 1 53 ? 24.97897 26.42914 31.14100 1.000 47.54125 53 SER D C 1
ATOM 2274 O O . SER D 1 53 ? 25.69134 25.49480 30.76290 1.000 51.66997 53 SER D O 1
ATOM 2277 N N . GLY D 1 54 ? 25.23643 27.69865 30.86393 1.000 48.89819 54 GLY D N 1
ATOM 2278 C CA . GLY D 1 54 ? 26.40072 28.07640 30.09231 1.000 48.56939 54 GLY D CA 1
ATOM 2279 C C . GLY D 1 54 ? 26.25757 29.49611 29.57934 1.000 47.70752 54 GLY D C 1
ATOM 2280 O O . GLY D 1 54 ? 25.39819 30.25596 30.02384 1.000 45.50150 54 GLY D O 1
ATOM 2281 N N . THR D 1 55 ? 27.12952 29.83211 28.63123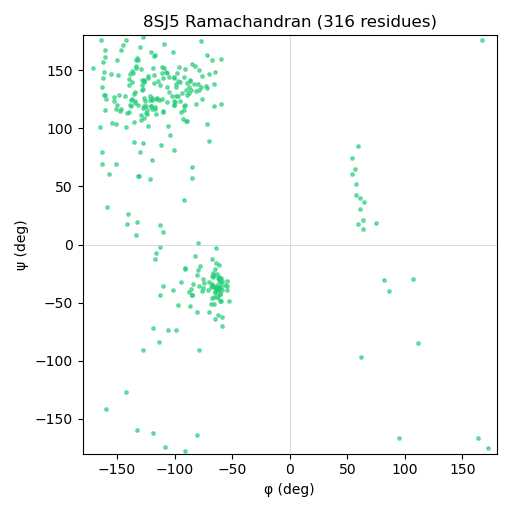 1.000 48.81277 55 THR D N 1
ATOM 2282 C CA . THR D 1 55 ? 27.14213 31.14761 28.00427 1.000 48.70164 55 THR D CA 1
ATOM 2283 C C . THR D 1 55 ? 27.11101 30.98724 26.49148 1.000 46.79398 55 THR D C 1
ATOM 2284 O O . THR D 1 55 ? 27.86254 30.18216 25.93371 1.000 42.19027 55 THR D O 1
ATOM 2288 N N . VAL D 1 56 ? 26.24285 31.75070 25.83428 1.000 47.91839 56 VAL D N 1
ATOM 2289 C CA . VAL D 1 56 ? 26.12775 31.74913 24.38087 1.000 45.39218 56 VAL D CA 1
ATOM 2290 C C . VAL D 1 56 ? 26.91495 32.92374 23.82249 1.000 43.61396 56 VAL D C 1
ATOM 2291 O O . VAL D 1 56 ? 27.01838 33.98488 24.44819 1.000 47.48808 56 VAL D O 1
ATOM 2295 N N . TYR D 1 57 ? 27.47718 32.73450 22.63129 1.000 36.63143 57 TYR D N 1
ATOM 2296 C CA . TYR D 1 57 ? 28.14512 33.80371 21.90445 1.000 35.90350 57 TYR D CA 1
ATOM 2297 C C . TYR D 1 57 ? 27.55834 33.90033 20.50606 1.000 39.48493 57 TYR D C 1
ATOM 2298 O O . TYR D 1 57 ? 27.51379 32.90361 19.77796 1.000 39.93710 57 TYR D O 1
ATOM 2307 N N . TYR D 1 58 ? 27.10584 35.09507 20.13983 1.000 37.79557 58 TYR D N 1
ATOM 2308 C CA . TYR D 1 58 ? 26.71179 35.41595 18.77441 1.000 33.83680 58 TYR D CA 1
ATOM 2309 C C . TYR D 1 58 ? 27.78980 36.31368 18.18714 1.000 40.40356 58 TYR D C 1
ATOM 2310 O O . TYR D 1 58 ? 28.08566 37.37388 18.74742 1.000 51.47808 58 TYR D O 1
ATOM 2319 N N . ILE D 1 59 ? 28.37862 35.89177 17.07169 1.000 34.61313 59 ILE D N 1
ATOM 2320 C CA . ILE D 1 59 ? 29.48070 36.61700 16.45120 1.000 29.08834 59 ILE D CA 1
ATOM 2321 C C . ILE D 1 59 ? 29.13073 36.88663 14.99636 1.000 36.87804 59 ILE D C 1
ATOM 2322 O O . ILE D 1 59 ? 28.92401 35.94696 14.21873 1.000 33.30491 59 ILE D O 1
ATOM 2327 N N . THR D 1 60 ? 29.05707 38.16433 14.63303 1.000 39.24494 60 THR D N 1
ATOM 2328 C CA . THR D 1 60 ? 29.01619 38.57768 13.23573 1.000 31.63555 60 THR D CA 1
ATOM 2329 C C . THR D 1 60 ? 30.45464 38.79057 12.78474 1.000 25.03768 60 THR D C 1
ATOM 2330 O O . THR D 1 60 ? 31.09845 39.76520 13.18293 1.000 29.42078 60 THR D O 1
ATOM 2334 N N . LEU D 1 61 ? 30.96564 37.87134 11.97729 1.000 38.88603 61 LEU D N 1
ATOM 2335 C CA . LEU D 1 61 ? 32.35104 37.89941 11.54320 1.000 41.52698 61 LEU D CA 1
ATOM 2336 C C . LEU D 1 61 ? 32.42683 38.29403 10.07062 1.000 41.44356 61 LEU D C 1
ATOM 2337 O O . LEU D 1 61 ? 31.42088 38.63455 9.43865 1.000 46.15065 61 LEU D O 1
ATOM 2342 N N . GLU D 1 62 ? 33.63771 38.24741 9.52335 1.000 36.30776 62 GLU D N 1
ATOM 2343 C CA . GLU D 1 62 ? 33.86977 38.52273 8.11314 1.000 37.39523 62 GLU D CA 1
ATOM 2344 C C . GLU D 1 62 ? 35.04490 37.67426 7.66095 1.000 41.86224 62 GLU D C 1
ATOM 2345 O O . GLU D 1 62 ? 36.09653 37.68378 8.30534 1.000 42.28762 62 GLU D O 1
ATOM 2351 N N . VAL D 1 63 ? 34.86375 36.93993 6.56495 1.000 45.63816 63 VAL D N 1
ATOM 2352 C CA . VAL D 1 63 ? 35.86795 36.00909 6.07455 1.000 42.23661 63 VAL D CA 1
ATOM 2353 C C . VAL D 1 63 ? 36.09561 36.26678 4.59109 1.000 47.41771 63 VAL D C 1
ATOM 2354 O O . VAL D 1 63 ? 35.35774 37.00928 3.94219 1.000 49.93150 63 VAL D O 1
ATOM 2358 N N . THR D 1 64 ? 37.13773 35.63424 4.06064 1.000 52.35358 64 THR D N 1
ATOM 2359 C CA . THR D 1 64 ? 37.52148 35.75444 2.65598 1.000 53.06896 64 THR D CA 1
ATOM 2360 C C . THR D 1 64 ? 37.27280 34.40427 1.98646 1.000 49.89888 64 THR D C 1
ATOM 2361 O O . THR D 1 64 ? 38.17238 33.56770 1.88518 1.000 51.45960 64 THR D O 1
ATOM 2365 N N . ASP D 1 65 ? 36.03787 34.19931 1.52838 1.000 53.57634 65 ASP D N 1
ATOM 2366 C CA . ASP D 1 65 ? 35.66434 32.96162 0.85456 1.000 56.96756 65 ASP D CA 1
ATOM 2367 C C . ASP D 1 65 ? 36.33303 32.90677 -0.51461 1.000 56.74542 65 ASP D C 1
ATOM 2368 O O . ASP D 1 65 ? 35.75473 33.35330 -1.51099 1.000 51.97582 65 ASP D O 1
ATOM 2373 N N . GLY D 1 66 ? 37.54643 32.36256 -0.57449 1.000 54.42484 66 GLY D N 1
ATOM 2374 C CA . GLY D 1 66 ? 38.26670 32.24510 -1.82755 1.000 52.68948 66 GLY D CA 1
ATOM 2375 C C . GLY D 1 66 ? 38.46177 33.55858 -2.55506 1.000 56.11001 66 GLY D C 1
ATOM 2376 O O . GLY D 1 66 ? 37.92212 33.75910 -3.64820 1.000 49.26536 66 GLY D O 1
ATOM 2377 N N . GLY D 1 67 ? 39.22467 34.46675 -1.95072 1.000 58.84146 67 GLY D N 1
ATOM 2378 C CA . GLY D 1 67 ? 39.52012 35.74466 -2.57079 1.000 58.52919 67 GLY D CA 1
ATOM 2379 C C . GLY D 1 67 ? 38.42823 36.77875 -2.39316 1.000 58.39035 67 GLY D C 1
ATOM 2380 O O . GLY D 1 67 ? 38.71224 37.97790 -2.33745 1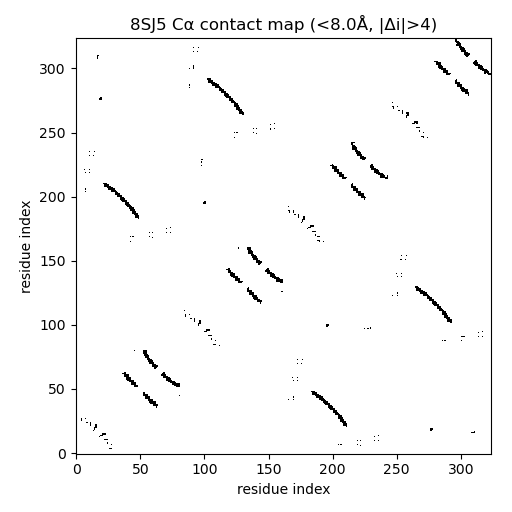.000 55.76073 67 GLY D O 1
ATOM 2381 N N . LYS D 1 68 ? 37.17457 36.33697 -2.30694 1.000 60.69239 68 LYS D N 1
ATOM 2382 C CA . LYS D 1 68 ? 36.07167 37.27381 -2.14128 1.000 56.81533 68 LYS D CA 1
ATOM 2383 C C . LYS D 1 68 ? 35.95428 37.70217 -0.68281 1.000 58.26768 68 LYS D C 1
ATOM 2384 O O . LYS D 1 68 ? 36.89232 37.52411 0.10046 1.000 57.48280 68 LYS D O 1
ATOM 2390 N N . LYS D 1 69 ? 34.81395 38.28042 -0.31293 1.000 62.88479 69 LYS D N 1
ATOM 2391 C CA . LYS D 1 69 ? 34.58969 38.78618 1.04180 1.000 57.95329 69 LYS D CA 1
ATOM 2392 C C . LYS D 1 69 ? 33.13994 38.49127 1.40892 1.000 58.33406 69 LYS D C 1
ATOM 2393 O O . LYS D 1 69 ? 32.23053 39.20212 0.97662 1.000 59.18316 69 LYS D O 1
ATOM 2399 N N . LYS D 1 70 ? 32.92723 37.44557 2.19875 1.000 51.86048 70 LYS D N 1
ATOM 2400 C CA . LYS D 1 70 ? 31.59714 37.05999 2.64590 1.000 49.06767 70 LYS D CA 1
ATOM 2401 C C . LYS D 1 70 ? 31.46135 37.30950 4.14406 1.000 47.63122 70 LYS D C 1
ATOM 2402 O O . LYS D 1 70 ? 32.43014 37.18856 4.89977 1.000 48.85428 70 LYS D O 1
ATOM 2408 N N . VAL D 1 71 ? 30.24839 37.65723 4.56985 1.000 46.12811 71 VAL D N 1
ATOM 2409 C CA . VAL D 1 71 ? 29.96226 37.99196 5.96114 1.000 43.66207 71 VAL D CA 1
ATOM 2410 C C . VAL D 1 71 ? 29.08247 36.89918 6.55119 1.000 43.18376 71 VAL D C 1
ATOM 2411 O O . VAL D 1 71 ? 28.01024 36.59819 6.01343 1.000 46.11801 71 VAL D O 1
ATOM 2415 N N . TYR D 1 72 ? 29.53093 36.31535 7.65931 1.000 47.26337 72 TYR D N 1
ATOM 2416 C CA . TYR D 1 72 ? 28.84023 35.21807 8.31890 1.000 49.17520 72 TYR D CA 1
ATOM 2417 C C . TYR D 1 72 ? 28.40721 35.62008 9.72315 1.000 42.67897 72 TYR D C 1
ATOM 2418 O O . TYR D 1 72 ? 28.90330 36.59263 10.29727 1.000 46.92803 72 TYR D O 1
ATOM 2427 N N . GLU D 1 73 ? 27.46628 34.85100 10.26837 1.000 37.29336 73 GLU D N 1
ATOM 2428 C CA . GLU D 1 73 ? 27.00549 35.00742 11.64305 1.000 40.96763 73 GLU D CA 1
ATOM 2429 C C . GLU D 1 73 ? 27.09602 33.65118 12.32556 1.000 37.67640 73 GLU D C 1
ATOM 2430 O O . GLU D 1 73 ? 26.42804 32.69950 11.90776 1.000 32.41740 73 GLU D O 1
ATOM 2436 N N . ALA D 1 74 ? 27.92086 33.55994 13.36551 1.000 41.25490 74 ALA D N 1
ATOM 2437 C CA . ALA D 1 74 ? 28.18359 32.30307 14.05234 1.000 37.90327 74 ALA D CA 1
ATOM 2438 C C . ALA D 1 74 ? 27.66067 32.35371 15.48149 1.000 32.43024 74 ALA D C 1
ATOM 2439 O O . ALA D 1 74 ? 27.78401 33.37521 16.16457 1.000 25.07763 74 ALA D O 1
ATOM 2441 N N . LYS D 1 75 ? 27.08399 31.24002 15.92704 1.000 38.68664 75 LYS D N 1
ATOM 2442 C CA . LYS D 1 75 ? 26.58424 31.08183 17.28601 1.000 36.93940 75 LYS D CA 1
ATOM 2443 C C . LYS D 1 75 ? 27.32343 29.93388 17.95584 1.000 29.59381 75 LYS D C 1
ATOM 2444 O O . LYS D 1 75 ? 27.35800 28.81927 17.42438 1.000 35.58662 75 LYS D O 1
ATOM 2450 N N . ILE D 1 76 ? 27.91023 30.20678 19.11793 1.000 28.52633 76 ILE D N 1
ATOM 2451 C CA . ILE D 1 76 ? 28.70470 29.22992 19.85077 1.000 36.22066 76 ILE D CA 1
ATOM 2452 C C . ILE D 1 76 ? 28.17124 29.13723 21.27315 1.000 40.32893 76 ILE D C 1
ATOM 2453 O O . ILE D 1 76 ? 27.77653 30.14719 21.86637 1.000 44.88081 76 ILE D O 1
ATOM 2458 N N . TRP D 1 77 ? 28.14812 27.92211 21.81471 1.000 33.90127 77 TRP D N 1
ATOM 2459 C CA . TRP D 1 77 ? 27.71751 27.67320 23.18416 1.000 43.96482 77 TRP D CA 1
ATOM 2460 C C . TRP D 1 77 ? 28.89388 27.10556 23.96513 1.000 43.58184 77 TRP D C 1
ATOM 2461 O O . TRP D 1 77 ? 29.39770 26.02695 23.63505 1.000 46.96936 77 TRP D O 1
ATOM 2472 N N . GLU D 1 78 ? 29.32684 27.82623 24.99704 1.000 47.70049 78 GLU D N 1
ATOM 2473 C CA . GLU D 1 78 ? 30.49476 27.45218 25.78202 1.000 45.30847 78 GLU D CA 1
ATOM 2474 C C . GLU D 1 78 ? 30.11483 27.17695 27.22964 1.000 41.67511 78 GLU D C 1
ATOM 2475 O O . GLU D 1 78 ? 29.29321 27.88856 27.81546 1.000 40.80064 78 GLU D O 1
ATOM 2481 N N . LYS D 1 79 ? 30.71496 26.12966 27.79400 1.000 44.17146 79 LYS D N 1
ATOM 2482 C CA . LYS D 1 79 ? 30.71559 25.89418 29.23700 1.000 48.69157 79 LYS D CA 1
ATOM 2483 C C . LYS D 1 79 ? 32.13893 25.50570 29.60487 1.000 54.20981 79 LYS D C 1
ATOM 2484 O O . LYS D 1 79 ? 32.49434 24.31960 29.61812 1.000 53.17889 79 LYS D O 1
ATOM 2490 N N . PRO D 1 80 ? 32.99213 26.49012 29.90755 1.000 53.09663 80 PRO D N 1
ATOM 2491 C CA . PRO D 1 80 ? 34.43597 26.21486 29.96948 1.000 53.33728 80 PRO D CA 1
ATOM 2492 C C . PRO D 1 80 ? 34.90434 25.51766 31.23749 1.000 55.30419 80 PRO D C 1
ATOM 2493 O O . PRO D 1 80 ? 35.99990 24.93578 31.22081 1.000 47.69967 80 PRO D O 1
ATOM 2497 N N . TRP D 1 81 ? 34.12047 25.53067 32.32485 1.000 54.11268 81 TRP D N 1
ATOM 2498 C CA . TRP D 1 81 ? 34.54274 24.84147 33.54506 1.000 55.17880 81 TRP D CA 1
ATOM 2499 C C . TRP D 1 81 ? 34.65348 23.33655 33.35777 1.000 50.66154 81 TRP D C 1
ATOM 2500 O O . TRP D 1 81 ? 35.06209 22.63571 34.28913 1.000 48.83661 81 TRP D O 1
ATOM 2511 N N . LEU D 1 82 ? 34.31201 22.83663 32.17096 1.000 48.09514 82 LEU D N 1
ATOM 2512 C CA . LEU D 1 82 ? 34.53064 21.44247 31.81110 1.000 47.35322 82 LEU D CA 1
ATOM 2513 C C . LEU D 1 82 ? 34.98015 21.30086 30.35858 1.000 49.16934 82 LEU D C 1
ATOM 2514 O O . LEU D 1 82 ? 34.89917 20.19870 29.80279 1.000 47.48986 82 LEU D O 1
ATOM 2519 N N . ASN D 1 83 ? 35.44930 22.39196 29.73886 1.000 51.21608 83 ASN D N 1
ATOM 2520 C CA . ASN D 1 83 ? 35.95400 22.42229 28.36647 1.000 44.66234 83 ASN D CA 1
ATOM 2521 C C . ASN D 1 83 ? 34.89113 21.97744 27.36984 1.000 43.83242 83 ASN D C 1
ATOM 2522 O O . ASN D 1 83 ? 34.84615 20.80653 26.97891 1.000 46.77089 83 ASN D O 1
ATOM 2527 N N . PHE D 1 84 ? 34.03433 22.90602 26.94896 1.000 41.10695 84 PHE D N 1
ATOM 2528 C CA . PHE D 1 84 ? 32.95122 22.59239 26.02203 1.000 42.86600 84 PHE D CA 1
ATOM 2529 C C . PHE D 1 84 ? 32.79432 23.74619 25.04155 1.000 45.87353 84 PHE D C 1
ATOM 2530 O O . PHE D 1 84 ? 32.39695 24.84736 25.43299 1.000 45.56459 84 PHE D O 1
ATOM 2538 N N . LYS D 1 85 ? 33.10625 23.49190 23.77236 1.000 46.83040 85 LYS D N 1
ATOM 2539 C CA . LYS D 1 85 ? 32.87373 24.43818 22.68542 1.000 38.95198 85 LYS D CA 1
ATOM 2540 C C . LYS D 1 85 ? 32.07520 23.71268 21.61226 1.000 41.73201 85 LYS D C 1
ATOM 2541 O O . LYS D 1 85 ? 32.60960 22.83583 20.92529 1.000 46.79850 85 LYS D O 1
ATOM 2547 N N . GLU D 1 86 ? 30.80222 24.06759 21.46791 1.000 40.34503 86 GLU D N 1
ATOM 2548 C CA . GLU D 1 86 ? 29.91995 23.43778 20.48810 1.000 39.94143 86 GLU D CA 1
ATOM 2549 C C . GLU D 1 86 ? 29.36627 24.52379 19.57258 1.000 41.58078 86 GLU D C 1
ATOM 2550 O O . GLU D 1 86 ? 28.44321 25.25236 19.95077 1.000 41.63169 86 GLU D O 1
ATOM 2556 N N . LEU D 1 87 ? 29.93011 24.63088 18.37139 1.000 39.64035 87 LEU D N 1
ATOM 2557 C CA . LEU D 1 87 ? 29.41747 25.56899 17.38114 1.000 35.46443 87 LEU D CA 1
ATOM 2558 C C . LEU D 1 87 ? 28.02228 25.13493 16.95141 1.000 30.57161 87 LEU D C 1
ATOM 2559 O O . LEU D 1 87 ? 27.84317 24.03283 16.42303 1.000 42.81197 87 LEU D O 1
ATOM 2564 N N . GLN D 1 88 ? 27.03443 25.99755 17.18016 1.000 24.17175 88 GLN D N 1
ATOM 2565 C CA . GLN D 1 88 ? 25.63613 25.65683 16.94893 1.000 33.74809 88 GLN D CA 1
ATOM 2566 C C . GLN D 1 88 ? 25.08075 26.22749 15.65043 1.000 40.86681 88 GLN D C 1
ATOM 2567 O O . GLN D 1 88 ? 24.30106 25.55366 14.97022 1.000 47.95132 88 GLN D O 1
ATOM 2573 N N . GLU D 1 89 ? 25.45620 27.45216 15.28843 1.000 44.73829 89 GLU D N 1
ATOM 2574 C CA . GLU D 1 89 ? 24.97476 28.08978 14.07185 1.000 41.43963 89 GLU D CA 1
ATOM 2575 C C . GLU D 1 89 ? 26.14380 28.70656 13.31813 1.000 36.93428 89 GLU D C 1
ATOM 2576 O O . GLU D 1 89 ? 27.15378 29.09183 13.91405 1.000 37.89436 89 GLU D O 1
ATOM 2582 N N . PHE D 1 90 ? 25.99647 28.79365 11.99635 1.000 33.82738 90 PHE D N 1
ATOM 2583 C CA . PHE D 1 90 ? 27.00397 29.42811 11.15563 1.000 35.33851 90 PHE D CA 1
ATOM 2584 C C . PHE D 1 90 ? 26.39322 29.75543 9.80062 1.000 36.11348 90 PHE D C 1
ATOM 2585 O O . PHE D 1 90 ? 26.74309 29.14407 8.78634 1.000 39.71424 90 PHE D O 1
ATOM 2593 N N . LYS D 1 91 ? 25.47518 30.71634 9.77850 1.000 36.30291 91 LYS D N 1
ATOM 2594 C CA . LYS D 1 91 ? 24.73379 31.04821 8.57213 1.000 43.57900 91 LYS D CA 1
ATOM 2595 C C . LYS D 1 91 ? 25.42358 32.15855 7.79263 1.000 41.97302 91 LYS D C 1
ATOM 2596 O O . LYS D 1 91 ? 26.02693 33.06639 8.37357 1.000 44.00896 91 LYS D O 1
ATOM 2602 N N . LEU D 1 92 ? 25.35487 32.05948 6.46692 1.000 43.45888 92 LEU D N 1
ATOM 2603 C CA . LEU D 1 92 ? 25.85133 33.11873 5.59284 1.000 47.24255 92 LEU D CA 1
ATOM 2604 C C . LEU D 1 92 ? 24.89948 34.29756 5.69515 1.000 51.15712 92 LEU D C 1
ATOM 2605 O O . LEU D 1 92 ? 23.80304 34.28019 5.13503 1.000 52.87339 92 LEU D O 1
ATOM 2610 N N . ILE D 1 93 ? 25.31421 35.33166 6.42035 1.000 52.39558 93 ILE D N 1
ATOM 2611 C CA . ILE D 1 93 ? 24.39962 36.43267 6.66517 1.000 48.51633 93 ILE D CA 1
ATOM 2612 C C . ILE D 1 93 ? 24.34081 37.37921 5.47498 1.000 47.42563 93 ILE D C 1
ATOM 2613 O O . ILE D 1 93 ? 23.31415 38.03607 5.25958 1.000 55.15354 93 ILE D O 1
ATOM 2618 N N . ASP D 1 94 ? 25.40301 37.44941 4.67373 1.000 46.60643 94 ASP D N 1
ATOM 2619 C CA . ASP D 1 94 ? 25.44102 38.41829 3.58873 1.000 49.98336 94 ASP D CA 1
ATOM 2620 C C . ASP D 1 94 ? 26.65718 38.11905 2.72234 1.000 54.69408 94 ASP D C 1
ATOM 2621 O O . ASP D 1 94 ? 27.66387 37.58274 3.19994 1.000 51.57022 94 ASP D O 1
ATOM 2626 N N . ASP D 1 95 ? 26.55319 38.48017 1.44141 1.000 58.23675 95 ASP D N 1
ATOM 2627 C CA . ASP D 1 95 ? 27.62347 38.23209 0.48499 1.000 59.66692 95 ASP D CA 1
ATOM 2628 C C . ASP D 1 95 ? 27.94748 39.44106 -0.38546 1.000 58.26513 95 ASP D C 1
ATOM 2629 O O . ASP D 1 95 ? 28.73064 39.30505 -1.33000 1.000 63.53343 95 ASP D O 1
ATOM 2634 N N . ALA D 1 96 ? 27.38392 40.61776 -0.10370 1.000 57.41979 96 ALA D N 1
ATOM 2635 C CA . ALA D 1 96 ? 27.56801 41.79675 -0.94978 1.000 60.71960 96 ALA D CA 1
ATOM 2636 C C . ALA D 1 96 ? 28.21902 42.93570 -0.16747 1.000 66.20964 96 ALA D C 1
ATOM 2637 O O . ALA D 1 96 ? 27.55948 43.93011 0.16625 1.000 63.57827 96 ALA D O 1
ATOM 2639 N N . PRO D 1 97 ? 29.52261 42.82756 0.14107 1.000 70.24247 97 PRO D N 1
ATOM 2640 C CA . PRO D 1 97 ? 30.23006 43.96735 0.72182 1.000 61.31064 97 PRO D CA 1
ATOM 2641 C C . PRO D 1 97 ? 31.13568 44.67358 -0.28548 1.000 49.05137 97 PRO D C 1
ATOM 2642 O O . PRO D 1 97 ? 32.32407 44.34898 -0.36583 1.000 42.86315 97 PRO D O 1
#

Secondary structure (DSSP, 8-state):
-TTTHHHHHHHHHHHHHHH----EEEEEEEEEEEE--EEEEEEEEEEESSSSEEEEEEEEEEEGGGTEEEE----EEES--/--HHHHHHHHHHHHHHHHS---PEEEEEEEEEEEEE-SEEEEEEEEEEETTEEEEEEEEEEEEGGGTEEEEEEEEEEES--/--THHHHHHHHHHHHHHHS---EEEEEEEEEEEEEEEEEEEEEEEEEEETTB--EEEEEEEEEGGGTEEEE---EEEES--/-THHHHHHHHHHHHHHHHS---EEEEEE---EEEEEEEEEEEEEEEEEETTS-EEEEEEEEE-GGG--EEEEEEEEEE---